Protein AF-A0A7X5VHY0-F1 (afdb_monomer_lite)

Organism: NCBI:txid1105143

Secondary structure (DSSP, 8-state):
-HHHHHHHHHHHTT--TTHHHHHHHHHHTT--HHHHHHHHHHHHHHT-HHHHHHHHHHHHHHHHHTT--GGGSPPSSPPPPP--HHHHHHHHHHHHHHHTTT-HHHHHHIIIIIIIIITT-SSS-HHHHHHHSPPPTTSSHHHHHHHHHTTS-----------PPP-PPPP--SSTTS------

Structure (mmCIF, N/CA/C/O backbone):
data_AF-A0A7X5VHY0-F1
#
_entry.id   AF-A0A7X5VHY0-F1
#
loop_
_atom_site.group_PDB
_atom_site.id
_atom_site.type_symbol
_atom_site.label_atom_id
_atom_site.label_alt_id
_atom_site.label_comp_id
_atom_site.label_asym_id
_atom_site.label_entity_id
_atom_site.label_seq_id
_atom_site.pdbx_PDB_ins_code
_atom_site.Cartn_x
_atom_site.Cartn_y
_atom_site.Cartn_z
_atom_site.occupancy
_atom_site.B_iso_or_equiv
_atom_site.auth_seq_id
_atom_site.auth_comp_id
_atom_site.auth_asym_id
_atom_site.auth_atom_id
_atom_site.pdbx_PDB_model_num
ATOM 1 N N . MET A 1 1 ? 2.155 8.620 11.711 1.00 57.72 1 MET A N 1
ATOM 2 C CA . MET A 1 1 ? 3.310 7.953 11.053 1.00 57.72 1 MET A CA 1
ATOM 3 C C . MET A 1 1 ? 3.738 6.639 11.717 1.00 57.72 1 MET A C 1
ATOM 5 O O . MET A 1 1 ? 3.999 5.704 10.980 1.00 57.72 1 MET A O 1
ATOM 9 N N . ARG A 1 2 ? 3.805 6.506 13.058 1.00 73.25 2 ARG A N 1
ATOM 10 C CA . ARG A 1 2 ? 4.222 5.228 13.690 1.00 73.25 2 ARG A CA 1
ATOM 11 C C . ARG A 1 2 ? 3.190 4.095 13.536 1.00 73.25 2 ARG A C 1
ATOM 13 O O . ARG A 1 2 ? 3.590 2.976 13.260 1.00 73.25 2 ARG A O 1
ATOM 20 N N . GLY A 1 3 ? 1.889 4.394 13.633 1.00 84.12 3 GLY A N 1
ATOM 21 C CA . GLY A 1 3 ? 0.827 3.378 13.544 1.00 84.12 3 GLY A CA 1
ATOM 22 C C . GLY A 1 3 ? 0.743 2.654 12.195 1.00 84.12 3 GLY A C 1
ATOM 23 O O . GLY A 1 3 ? 0.597 1.439 12.161 1.00 84.12 3 GLY A O 1
ATOM 24 N N . LEU A 1 4 ? 0.922 3.373 11.083 1.00 87.62 4 LEU A N 1
ATOM 25 C CA . LEU A 1 4 ? 0.831 2.801 9.735 1.00 87.62 4 LEU A CA 1
ATOM 26 C C . LEU A 1 4 ? 1.966 1.806 9.438 1.00 87.62 4 LEU A C 1
ATOM 28 O O . LEU A 1 4 ? 1.720 0.735 8.894 1.00 87.62 4 LEU A O 1
ATOM 32 N N . ALA A 1 5 ? 3.191 2.113 9.877 1.00 88.62 5 ALA A N 1
ATOM 33 C CA . ALA A 1 5 ? 4.316 1.185 9.775 1.00 88.62 5 ALA A CA 1
ATOM 34 C C . ALA A 1 5 ? 4.086 -0.088 10.608 1.00 88.62 5 ALA A C 1
ATOM 36 O O . ALA A 1 5 ? 4.392 -1.184 10.152 1.00 88.62 5 ALA A O 1
ATOM 37 N N . THR A 1 6 ? 3.505 0.036 11.807 1.00 90.12 6 THR A N 1
ATOM 38 C CA . THR A 1 6 ? 3.164 -1.128 12.639 1.00 90.12 6 THR A CA 1
ATOM 39 C C . THR A 1 6 ? 2.107 -2.010 11.977 1.00 90.12 6 THR A C 1
ATOM 41 O O . THR A 1 6 ? 2.308 -3.218 11.894 1.00 90.12 6 THR A O 1
ATOM 44 N N . ILE A 1 7 ? 1.031 -1.421 11.443 1.00 92.06 7 ILE A N 1
ATOM 45 C CA . ILE A 1 7 ? 0.005 -2.161 10.688 1.00 92.06 7 ILE A CA 1
ATOM 46 C C . ILE A 1 7 ? 0.646 -2.899 9.508 1.00 92.06 7 ILE A C 1
ATOM 48 O O . ILE A 1 7 ? 0.396 -4.087 9.321 1.00 92.06 7 ILE A O 1
ATOM 52 N N . ALA A 1 8 ? 1.522 -2.230 8.756 1.00 91.56 8 ALA A N 1
ATOM 53 C CA . ALA A 1 8 ? 2.201 -2.841 7.621 1.00 91.56 8 ALA A CA 1
ATOM 54 C C . ALA A 1 8 ? 3.063 -4.046 8.008 1.00 91.56 8 ALA A C 1
ATOM 56 O O . ALA A 1 8 ? 3.014 -5.072 7.328 1.00 91.56 8 ALA A O 1
ATOM 57 N N . VAL A 1 9 ? 3.815 -3.950 9.107 1.00 92.19 9 VAL A N 1
ATOM 58 C CA . VAL A 1 9 ? 4.631 -5.061 9.618 1.00 92.19 9 VAL A CA 1
ATOM 59 C C . VAL A 1 9 ? 3.755 -6.235 10.051 1.00 92.19 9 VAL A C 1
ATOM 61 O O . VAL A 1 9 ? 4.053 -7.367 9.676 1.00 92.19 9 VAL A O 1
ATOM 64 N N . LEU A 1 10 ? 2.674 -5.982 10.791 1.00 92.75 10 LEU A N 1
ATOM 65 C CA . LEU A 1 10 ? 1.784 -7.036 11.288 1.00 92.75 10 LEU A CA 1
ATOM 66 C C . LEU A 1 10 ? 1.089 -7.775 10.147 1.00 92.75 10 LEU A C 1
ATOM 68 O O . LEU A 1 10 ? 1.117 -9.003 10.113 1.00 92.75 10 LEU A O 1
ATOM 72 N N . VAL A 1 11 ? 0.545 -7.034 9.177 1.00 92.44 11 VAL A N 1
ATOM 73 C CA . VAL A 1 11 ? -0.088 -7.621 7.989 1.00 92.44 11 VAL A CA 1
ATOM 74 C C . VAL A 1 11 ? 0.938 -8.402 7.169 1.00 92.44 11 VAL A C 1
ATOM 76 O O . VAL A 1 11 ? 0.689 -9.545 6.815 1.00 92.44 11 VAL A O 1
ATOM 79 N N . SER A 1 12 ? 2.123 -7.839 6.916 1.00 91.06 12 SER A N 1
ATOM 80 C CA . SER A 1 12 ? 3.154 -8.519 6.114 1.00 91.06 12 SER A CA 1
ATOM 81 C C . SER A 1 12 ? 3.747 -9.755 6.792 1.00 91.06 12 SER A C 1
ATOM 83 O O . SER A 1 12 ? 4.271 -10.628 6.106 1.00 91.06 12 SER A O 1
ATOM 85 N N . SER A 1 13 ? 3.685 -9.824 8.123 1.00 89.12 13 SER A N 1
ATOM 86 C CA . SER A 1 13 ? 4.204 -10.949 8.911 1.00 89.12 13 SER A CA 1
ATOM 87 C C . SER A 1 13 ? 3.136 -11.995 9.250 1.00 89.12 13 SER A C 1
ATOM 89 O O . SER A 1 13 ? 3.453 -12.946 9.961 1.00 89.12 13 SER A O 1
ATOM 91 N N . GLY A 1 14 ? 1.884 -11.811 8.812 1.00 87.25 14 GLY A N 1
ATOM 92 C CA . GLY A 1 14 ? 0.759 -12.690 9.158 1.00 87.25 14 GLY A CA 1
ATOM 93 C C . GLY A 1 14 ? 0.340 -12.636 10.636 1.00 87.25 14 GLY A C 1
ATOM 94 O O . GLY A 1 14 ? -0.342 -13.529 11.130 1.00 87.25 14 GLY A O 1
ATOM 95 N N . GLN A 1 15 ? 0.768 -11.616 11.388 1.00 88.25 15 GLN A N 1
ATOM 96 C CA . GLN A 1 15 ? 0.495 -11.484 12.825 1.00 88.25 15 GLN A CA 1
ATOM 97 C C . GLN A 1 15 ? -0.839 -10.763 13.051 1.00 88.25 15 GLN A C 1
ATOM 99 O O . GLN A 1 15 ? -0.894 -9.602 13.461 1.00 88.25 15 GLN A O 1
ATOM 104 N N . HIS A 1 16 ? -1.933 -11.457 12.744 1.00 86.94 16 HIS A N 1
ATOM 105 C CA . HIS A 1 16 ? -3.279 -10.882 12.765 1.00 86.94 16 HIS A CA 1
ATOM 106 C C . HIS A 1 16 ? -3.920 -10.822 14.163 1.00 86.94 16 HIS A C 1
ATOM 108 O O . HIS A 1 16 ? -4.832 -10.021 14.368 1.00 86.94 16 HIS A O 1
ATOM 114 N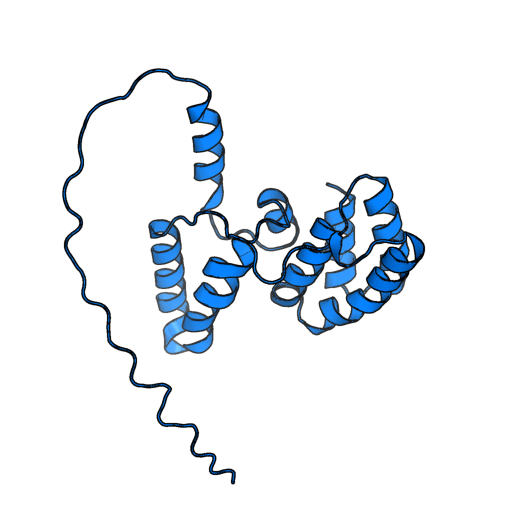 N . ASP A 1 17 ? -3.402 -11.575 15.140 1.00 88.50 17 ASP A N 1
ATOM 115 C CA . ASP A 1 17 ? -3.917 -11.602 16.520 1.00 88.50 17 ASP A CA 1
ATOM 116 C C . ASP A 1 17 ? -3.820 -10.233 17.216 1.00 88.50 17 ASP A C 1
ATOM 118 O O . ASP A 1 17 ? -4.734 -9.811 17.926 1.00 88.50 17 ASP A O 1
ATOM 122 N N . GLU A 1 18 ? -2.731 -9.498 16.976 1.00 88.56 18 GLU A N 1
ATOM 123 C CA . GLU A 1 18 ? -2.501 -8.167 17.556 1.00 88.56 18 GLU A CA 1
ATOM 124 C C . GLU A 1 18 ? -2.998 -7.028 16.653 1.00 88.56 18 GLU A C 1
ATOM 126 O O . GLU A 1 18 ? -3.139 -5.882 17.097 1.00 88.56 18 GLU A O 1
ATOM 131 N N . LEU A 1 19 ? -3.303 -7.325 15.385 1.00 92.75 19 LEU A N 1
ATOM 132 C CA . LEU A 1 19 ? -3.644 -6.326 14.372 1.00 92.75 19 LEU A CA 1
ATOM 133 C C . LEU A 1 19 ? -4.844 -5.469 14.789 1.00 92.75 19 LEU A C 1
ATOM 135 O O . LEU A 1 19 ? -4.810 -4.251 14.625 1.00 92.75 19 LEU A O 1
ATOM 139 N N . GLY A 1 20 ? -5.875 -6.078 15.378 1.00 92.69 20 GLY A N 1
ATOM 140 C CA . GLY A 1 20 ? -7.075 -5.356 15.808 1.00 92.69 20 GLY A CA 1
ATOM 141 C C . GLY A 1 20 ? -6.775 -4.248 16.823 1.00 92.69 20 GLY A C 1
ATOM 142 O O . GLY A 1 20 ? -7.297 -3.142 16.696 1.00 92.69 20 GLY A O 1
ATOM 143 N N . TYR A 1 21 ? -5.885 -4.510 17.785 1.00 93.75 21 TYR A N 1
ATOM 144 C CA . TYR A 1 21 ? -5.475 -3.519 18.784 1.00 93.75 21 TYR A CA 1
ATOM 145 C C . TYR A 1 21 ? -4.719 -2.347 18.145 1.00 93.75 21 TYR A C 1
ATOM 147 O O . TYR A 1 21 ? -4.998 -1.185 18.441 1.00 93.75 21 TYR A O 1
ATOM 155 N N . TYR A 1 22 ? -3.788 -2.633 17.233 1.00 94.31 22 TYR A N 1
ATOM 156 C CA . TYR A 1 22 ? -3.000 -1.588 16.578 1.00 94.31 22 TYR A CA 1
ATOM 157 C C . TYR A 1 22 ? -3.799 -0.774 15.558 1.00 94.31 22 TYR A C 1
ATOM 159 O O . TYR A 1 22 ? -3.528 0.416 15.407 1.00 94.31 22 TYR A O 1
ATOM 167 N N . VAL A 1 23 ? -4.795 -1.371 14.899 1.00 94.62 23 VAL A N 1
ATOM 168 C CA . VAL A 1 23 ? -5.750 -0.645 14.045 1.00 94.62 23 VAL A CA 1
ATOM 169 C C . VAL A 1 23 ? -6.594 0.307 14.887 1.00 94.62 23 VAL A C 1
ATOM 171 O O . VAL A 1 23 ? -6.707 1.481 14.543 1.00 94.62 23 VAL A O 1
ATOM 174 N N . ASP A 1 24 ? -7.129 -0.166 16.014 1.00 94.31 24 ASP A N 1
ATOM 175 C CA . ASP A 1 24 ? -7.916 0.657 16.937 1.00 94.31 24 ASP A CA 1
ATOM 176 C C . ASP A 1 24 ? -7.096 1.851 17.452 1.00 94.31 24 ASP A C 1
ATOM 178 O O . ASP A 1 24 ? -7.492 3.009 17.305 1.00 94.31 24 ASP A O 1
ATOM 182 N N . LYS A 1 25 ? -5.869 1.576 17.908 1.00 93.69 25 LYS A N 1
ATOM 183 C CA . LYS A 1 25 ? -4.925 2.610 18.327 1.00 93.69 25 LYS A CA 1
ATOM 184 C C . LYS A 1 25 ? -4.562 3.582 17.197 1.00 93.69 25 LYS A C 1
ATOM 186 O O . LYS A 1 25 ? -4.420 4.777 17.443 1.00 93.69 25 LYS A O 1
ATOM 191 N N . ALA A 1 26 ? -4.367 3.098 15.972 1.00 92.94 26 ALA A N 1
ATOM 192 C CA . ALA A 1 26 ? -4.013 3.962 14.851 1.00 92.94 26 ALA A CA 1
ATOM 193 C C . ALA A 1 26 ? -5.145 4.941 14.508 1.00 92.94 26 ALA A C 1
ATOM 195 O O . ALA A 1 26 ? -4.861 6.096 14.189 1.00 92.94 26 ALA A O 1
ATOM 196 N N . LEU A 1 27 ? -6.403 4.502 14.621 1.00 93.06 27 LEU A N 1
ATOM 197 C CA . LEU A 1 27 ? -7.576 5.361 14.455 1.00 93.06 27 LEU A CA 1
ATOM 198 C C . LEU A 1 27 ? -7.648 6.436 15.556 1.00 93.06 27 LEU A C 1
ATOM 200 O O . LEU A 1 27 ? -7.977 7.582 15.257 1.00 93.06 27 LEU A O 1
ATOM 204 N N . ASP A 1 28 ? -7.280 6.112 16.802 1.00 93.06 28 ASP A 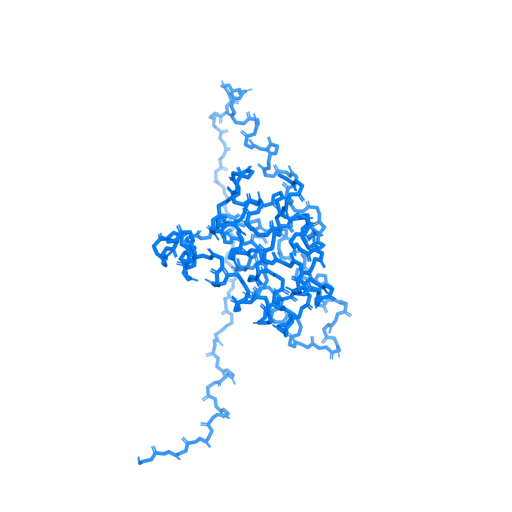N 1
ATOM 205 C CA . ASP A 1 28 ? -7.172 7.107 17.889 1.00 93.06 28 ASP A CA 1
ATOM 206 C C . ASP A 1 28 ? -6.045 8.117 17.662 1.00 93.06 28 ASP A C 1
ATOM 208 O O . ASP A 1 28 ? -6.188 9.303 17.961 1.00 93.06 28 ASP A O 1
ATOM 212 N N . ASP A 1 29 ? -4.934 7.662 17.082 1.00 90.69 29 ASP A N 1
ATOM 213 C CA . ASP A 1 29 ? -3.791 8.506 16.729 1.00 90.69 29 ASP A CA 1
ATOM 214 C C . ASP A 1 29 ? -4.068 9.376 15.470 1.00 90.69 29 ASP A C 1
ATOM 216 O O . ASP A 1 29 ? -3.175 10.090 14.999 1.00 90.69 29 ASP A O 1
ATOM 220 N N . GLY A 1 30 ? -5.295 9.337 14.927 1.00 89.56 30 GLY A N 1
ATOM 221 C CA . GLY A 1 30 ? -5.772 10.185 13.831 1.00 89.56 30 GLY A CA 1
ATOM 222 C C . GLY A 1 30 ? -5.562 9.618 12.426 1.00 89.56 30 GLY A C 1
ATOM 223 O O . GLY A 1 30 ? -5.703 10.360 11.453 1.00 89.56 30 GLY A O 1
ATOM 224 N N . LEU A 1 31 ? -5.210 8.335 12.300 1.00 91.62 31 LEU A N 1
ATOM 225 C CA . LEU A 1 31 ? -5.179 7.655 11.006 1.00 91.62 31 LEU A CA 1
ATOM 226 C C . LEU A 1 31 ? -6.612 7.441 10.506 1.00 91.62 31 LEU A C 1
ATOM 228 O O . LEU A 1 31 ? -7.506 7.108 11.282 1.00 91.62 31 LEU A O 1
ATOM 232 N N . THR A 1 32 ? -6.840 7.623 9.212 1.00 92.38 32 THR A N 1
ATOM 233 C CA . THR A 1 32 ? -8.174 7.454 8.625 1.00 92.38 32 THR A CA 1
ATOM 234 C C . THR A 1 32 ? -8.441 6.000 8.234 1.00 92.38 32 THR A C 1
ATOM 236 O O . THR A 1 32 ? -7.526 5.243 7.901 1.00 92.38 32 THR A O 1
ATOM 239 N N . ALA A 1 33 ? -9.718 5.606 8.212 1.00 92.62 33 ALA A N 1
ATOM 240 C CA . ALA A 1 33 ? -10.127 4.299 7.692 1.00 92.62 33 ALA A CA 1
ATOM 241 C C . ALA A 1 33 ? -9.700 4.102 6.226 1.00 92.62 33 ALA A C 1
ATOM 243 O O . ALA A 1 33 ? -9.298 3.003 5.841 1.00 92.62 33 ALA A O 1
ATOM 244 N N . GLY A 1 34 ? -9.722 5.185 5.439 1.00 92.12 34 GLY A N 1
ATOM 245 C CA . GLY A 1 34 ? -9.242 5.212 4.060 1.00 92.12 34 GLY A CA 1
ATOM 246 C C . GLY A 1 34 ? -7.767 4.832 3.931 1.00 92.12 34 GLY A C 1
ATOM 247 O O . GLY A 1 34 ? -7.431 3.941 3.154 1.00 92.12 34 GLY A O 1
ATOM 248 N N . GLU A 1 35 ? -6.896 5.425 4.750 1.00 92.44 35 GLU A N 1
ATOM 249 C CA . GLU A 1 35 ? -5.459 5.115 4.736 1.00 92.44 35 GLU A CA 1
ATOM 250 C C . GLU A 1 35 ? -5.179 3.656 5.122 1.00 92.44 35 GLU A C 1
ATOM 252 O O . GLU A 1 35 ? -4.314 3.010 4.527 1.00 92.44 35 GLU A O 1
ATOM 257 N N . ILE A 1 36 ? -5.924 3.108 6.088 1.00 93.00 36 ILE A N 1
ATOM 258 C CA . ILE A 1 36 ? -5.796 1.701 6.502 1.00 93.00 36 ILE A CA 1
ATOM 259 C C . ILE A 1 36 ? -6.254 0.767 5.374 1.00 93.00 36 ILE A C 1
ATOM 261 O O . ILE A 1 36 ? -5.552 -0.188 5.044 1.00 93.00 36 ILE A O 1
ATOM 265 N N . SER A 1 37 ? -7.388 1.069 4.739 1.00 93.62 37 SER A N 1
ATOM 266 C CA . SER A 1 37 ? -7.917 0.297 3.608 1.00 93.62 37 SER A CA 1
ATOM 267 C C . SER A 1 37 ? -6.964 0.296 2.407 1.00 93.62 37 SER A C 1
ATOM 269 O O . SER A 1 37 ? -6.700 -0.754 1.813 1.00 93.62 37 SER A O 1
ATOM 271 N N . GLU A 1 38 ? -6.392 1.452 2.063 1.00 93.56 38 GLU A N 1
ATOM 272 C CA . GLU A 1 38 ? -5.384 1.545 1.000 1.00 93.56 38 GLU A CA 1
ATOM 273 C C . GLU A 1 38 ? -4.090 0.818 1.362 1.00 93.56 38 GLU A C 1
ATOM 275 O O . GLU A 1 38 ? -3.463 0.214 0.494 1.00 93.56 38 GLU A O 1
ATOM 280 N N . THR A 1 39 ? -3.697 0.828 2.638 1.00 93.00 39 THR A N 1
ATOM 281 C CA . THR A 1 39 ? -2.523 0.080 3.105 1.00 93.00 39 THR A CA 1
ATOM 282 C C . THR A 1 39 ? -2.714 -1.421 2.887 1.00 93.00 39 THR A C 1
ATOM 284 O O . THR A 1 39 ? -1.826 -2.066 2.337 1.00 93.00 39 THR A O 1
ATOM 287 N N . ILE A 1 40 ? -3.880 -1.975 3.241 1.00 92.62 40 ILE A N 1
ATOM 288 C CA . ILE A 1 40 ? -4.202 -3.394 3.001 1.00 92.62 40 ILE A CA 1
ATOM 289 C C . ILE A 1 40 ? -4.179 -3.707 1.500 1.00 92.62 40 ILE A C 1
ATOM 291 O O . ILE A 1 40 ? -3.587 -4.704 1.089 1.00 92.62 40 ILE A O 1
ATOM 295 N N . THR A 1 41 ? -4.750 -2.826 0.674 1.00 92.62 41 THR A N 1
ATOM 296 C CA . THR A 1 41 ? -4.751 -2.988 -0.791 1.00 92.62 41 THR A CA 1
ATOM 297 C C . THR A 1 41 ? -3.332 -2.986 -1.361 1.00 92.62 41 THR A C 1
ATOM 299 O O . THR A 1 41 ? -2.992 -3.820 -2.195 1.00 92.62 41 THR A O 1
ATOM 302 N N . HIS A 1 42 ? -2.467 -2.091 -0.881 1.00 92.56 42 HIS A N 1
ATOM 303 C CA . HIS A 1 42 ? -1.069 -2.033 -1.303 1.00 92.56 42 HIS A CA 1
ATOM 304 C C . HIS A 1 42 ? -0.294 -3.289 -0.887 1.00 92.56 42 HIS A C 1
ATOM 306 O O . HIS A 1 42 ? 0.476 -3.849 -1.668 1.00 92.56 42 HIS A O 1
ATOM 312 N N . LEU A 1 43 ? -0.537 -3.774 0.330 1.00 92.62 43 LEU A N 1
ATOM 313 C CA . LEU A 1 43 ? 0.092 -4.980 0.857 1.00 92.62 43 LEU A CA 1
ATOM 314 C C . LEU A 1 43 ? -0.357 -6.251 0.132 1.00 92.62 43 LEU A C 1
ATOM 316 O O . LEU A 1 43 ? 0.454 -7.157 -0.023 1.00 92.62 43 LEU A O 1
ATOM 320 N N . ALA A 1 44 ? -1.565 -6.294 -0.431 1.00 92.31 44 ALA A N 1
ATOM 321 C CA . ALA A 1 44 ? -1.992 -7.422 -1.261 1.00 92.31 44 ALA A CA 1
ATOM 322 C C . ALA A 1 44 ? -1.031 -7.689 -2.439 1.00 92.31 44 ALA A C 1
ATOM 324 O O . ALA A 1 44 ? -0.781 -8.845 -2.781 1.00 92.31 44 ALA A O 1
ATOM 325 N N . PHE A 1 45 ? -0.439 -6.634 -3.014 1.00 91.12 45 PHE A N 1
ATOM 326 C CA . PHE A 1 45 ? 0.542 -6.745 -4.097 1.00 91.12 45 PHE A CA 1
ATOM 327 C C . PHE A 1 45 ? 1.986 -6.922 -3.609 1.00 91.12 45 PHE A C 1
ATOM 329 O O . PHE A 1 45 ? 2.780 -7.562 -4.295 1.00 91.12 45 PHE A O 1
ATOM 336 N N . TYR A 1 46 ? 2.339 -6.379 -2.438 1.00 90.06 46 TYR A N 1
ATOM 337 C CA . TYR A 1 46 ? 3.729 -6.350 -1.957 1.00 90.06 46 TYR A CA 1
ATOM 338 C C . TYR A 1 46 ? 4.088 -7.414 -0.918 1.00 90.06 46 TYR A C 1
ATOM 340 O O . TYR A 1 46 ? 5.218 -7.898 -0.915 1.00 90.06 46 TYR A O 1
ATOM 348 N N . SER A 1 47 ? 3.159 -7.783 -0.038 1.00 88.19 47 SER A N 1
ATOM 349 C CA . SER A 1 47 ? 3.340 -8.839 0.965 1.00 88.19 47 SER A CA 1
ATOM 350 C C . SER A 1 47 ? 2.502 -10.084 0.679 1.00 88.19 47 SER A C 1
ATOM 352 O O . SER A 1 47 ? 2.597 -11.066 1.412 1.00 88.19 47 SER A O 1
ATOM 354 N N . GLY A 1 48 ? 1.746 -10.076 -0.420 1.00 88.94 48 GLY A N 1
ATOM 355 C CA . GLY A 1 48 ? 0.983 -11.209 -0.921 1.00 88.94 48 GLY A CA 1
ATOM 356 C C . GLY A 1 48 ? -0.500 -11.132 -0.573 1.00 88.94 48 GLY A C 1
ATOM 357 O O . GLY A 1 48 ? -0.905 -10.674 0.496 1.00 88.94 48 GLY A O 1
ATOM 358 N N . TRP A 1 49 ? -1.319 -11.642 -1.492 1.00 90.00 49 TRP A N 1
ATOM 359 C CA . TRP A 1 49 ? -2.777 -11.588 -1.400 1.00 90.00 49 TRP A CA 1
ATOM 360 C C . TRP A 1 49 ? -3.323 -12.229 -0.117 1.00 90.00 49 TRP A C 1
ATOM 362 O O . TRP A 1 49 ? -4.213 -11.671 0.516 1.00 90.00 49 TRP A O 1
ATOM 372 N N . GLN A 1 50 ? -2.753 -13.361 0.310 1.00 91.69 50 GLN A N 1
ATOM 373 C CA . GLN A 1 50 ? -3.221 -14.092 1.494 1.00 91.69 50 GLN A CA 1
ATOM 374 C C . GLN A 1 50 ? -3.086 -13.277 2.781 1.00 91.69 50 GLN A C 1
ATOM 376 O O . GLN A 1 50 ? -4.059 -13.133 3.513 1.00 91.69 50 GLN A O 1
ATOM 381 N N . ASN A 1 51 ? -1.926 -12.653 2.989 1.00 90.12 51 ASN A N 1
ATOM 382 C CA . ASN A 1 51 ? -1.665 -11.797 4.145 1.00 90.12 51 ASN A CA 1
ATOM 383 C C . ASN A 1 51 ? -2.648 -10.616 4.217 1.00 90.12 51 ASN A C 1
ATOM 385 O O . ASN A 1 51 ? -3.146 -10.260 5.285 1.00 90.12 51 ASN A O 1
ATOM 389 N N . ALA A 1 52 ? -2.966 -10.006 3.072 1.00 91.75 52 ALA A N 1
ATOM 390 C CA . ALA A 1 52 ? -3.948 -8.927 3.022 1.00 91.75 52 ALA A CA 1
ATOM 391 C C . ALA A 1 52 ? -5.372 -9.428 3.310 1.00 91.75 52 ALA A C 1
ATOM 393 O O . ALA A 1 52 ? -6.093 -8.800 4.083 1.00 91.75 52 ALA A O 1
ATOM 394 N N . MET A 1 53 ? -5.773 -10.565 2.734 1.00 92.81 53 MET A N 1
ATOM 395 C CA . MET A 1 53 ? -7.113 -11.131 2.924 1.00 92.81 53 MET A CA 1
ATOM 396 C C . MET A 1 53 ? -7.368 -11.602 4.357 1.00 92.81 53 MET A C 1
ATOM 398 O O . MET A 1 53 ? -8.483 -11.448 4.854 1.00 92.81 53 MET A O 1
ATOM 402 N N . GLU A 1 54 ? -6.352 -12.122 5.041 1.00 93.06 54 GLU A N 1
ATOM 403 C CA . GLU A 1 54 ? -6.443 -12.506 6.455 1.00 93.06 54 GLU A CA 1
ATOM 404 C C . GLU A 1 54 ? -6.575 -11.286 7.384 1.00 93.06 54 GLU A C 1
ATOM 406 O O . GLU A 1 54 ? -7.242 -11.355 8.418 1.00 93.06 54 GLU A O 1
ATOM 411 N N . ALA A 1 55 ? -6.041 -10.128 6.983 1.00 93.44 55 ALA A N 1
ATOM 412 C CA . ALA A 1 55 ? -6.209 -8.874 7.714 1.00 93.44 55 ALA A CA 1
ATOM 413 C C . ALA A 1 55 ? -7.634 -8.294 7.622 1.00 93.44 55 ALA A C 1
ATOM 415 O O . ALA A 1 55 ? -8.091 -7.636 8.561 1.00 93.44 55 ALA A O 1
ATOM 416 N N . VAL A 1 56 ? -8.344 -8.529 6.510 1.00 94.25 56 VAL A N 1
ATOM 417 C CA . VAL A 1 56 ? -9.680 -7.960 6.242 1.00 94.25 56 VAL A CA 1
ATOM 418 C C . VAL A 1 56 ? -10.691 -8.209 7.369 1.00 94.25 56 VAL A C 1
ATOM 420 O O . VAL A 1 56 ? -11.252 -7.223 7.852 1.00 94.25 56 VAL A O 1
ATOM 423 N N . PRO A 1 57 ? -10.959 -9.452 7.823 1.00 94.88 57 PRO A N 1
ATOM 424 C CA . PRO A 1 57 ? -11.956 -9.688 8.869 1.00 94.88 57 PRO A CA 1
ATOM 425 C C . PRO A 1 57 ? -11.598 -8.994 10.191 1.00 94.88 57 PRO A C 1
ATOM 427 O O . PRO A 1 57 ? -12.477 -8.443 10.851 1.00 94.88 57 PRO A O 1
ATOM 430 N N . VAL A 1 58 ? -10.309 -8.939 10.542 1.00 94.69 58 VAL A N 1
ATOM 431 C CA . VAL A 1 58 ? -9.839 -8.282 11.772 1.00 94.69 58 VAL A CA 1
ATOM 432 C C . VAL A 1 58 ? -10.081 -6.773 11.717 1.00 94.69 58 VAL A C 1
ATOM 434 O O . VAL A 1 58 ? -10.590 -6.184 12.674 1.00 94.69 58 VAL A O 1
ATOM 437 N N . VAL A 1 59 ? -9.762 -6.134 10.589 1.00 94.75 59 VAL A N 1
ATOM 438 C CA . VAL A 1 59 ? -10.008 -4.696 10.397 1.00 94.75 59 VAL A CA 1
ATOM 439 C C . VAL A 1 59 ? -11.507 -4.399 10.321 1.00 94.75 59 VAL A C 1
ATOM 441 O O . VAL A 1 59 ? -11.968 -3.422 10.917 1.00 94.75 59 VAL A O 1
ATOM 444 N N . ALA A 1 60 ? -12.287 -5.263 9.667 1.00 94.31 60 ALA A N 1
ATOM 445 C CA . ALA A 1 60 ? -13.738 -5.129 9.573 1.00 94.31 60 ALA A CA 1
ATOM 446 C C . ALA A 1 60 ? -14.414 -5.136 10.954 1.00 94.31 60 ALA A C 1
ATOM 448 O O . ALA A 1 60 ? -15.314 -4.329 11.200 1.00 94.31 60 ALA A O 1
ATOM 449 N N . ASP A 1 61 ? -13.953 -5.977 11.883 1.00 95.12 61 ASP A N 1
ATOM 450 C CA . ASP A 1 61 ? -14.461 -5.995 13.257 1.00 95.12 61 ASP A CA 1
ATOM 451 C C . ASP A 1 61 ? -14.204 -4.674 13.993 1.00 95.12 61 ASP A C 1
ATOM 453 O O . ASP A 1 61 ? -15.077 -4.187 14.720 1.00 95.12 61 ASP A O 1
ATOM 457 N N . VAL A 1 62 ? -13.033 -4.060 13.797 1.00 94.62 62 VAL A N 1
ATOM 458 C CA . VAL A 1 62 ? -12.714 -2.744 14.378 1.00 94.62 62 VAL A CA 1
ATOM 459 C C . VAL A 1 62 ? -13.574 -1.649 13.748 1.00 94.62 62 VAL A C 1
ATOM 461 O O . VAL A 1 62 ? -14.168 -0.839 14.465 1.00 94.62 62 VAL A O 1
ATOM 464 N N . PHE A 1 63 ? -13.721 -1.653 12.422 1.00 95.31 63 PHE A N 1
ATOM 465 C CA . PHE A 1 63 ? -14.562 -0.687 11.710 1.00 95.31 63 PHE A CA 1
ATOM 466 C C . PHE A 1 63 ? -16.022 -0.781 12.153 1.00 95.31 63 PHE A C 1
ATOM 468 O O . PHE A 1 63 ? -16.643 0.241 12.453 1.00 95.31 63 PHE A O 1
ATOM 475 N N . LYS A 1 64 ? -16.546 -1.998 12.323 1.00 95.25 64 LYS A N 1
ATOM 476 C CA . LYS A 1 64 ? -17.892 -2.231 12.855 1.00 95.25 64 LYS A CA 1
ATOM 477 C C . LYS A 1 64 ? -18.049 -1.697 14.280 1.00 95.25 64 LYS A C 1
ATOM 479 O O . LYS A 1 64 ? -19.041 -1.024 14.563 1.00 95.25 64 LYS A O 1
ATOM 484 N N . LYS A 1 65 ? -17.076 -1.941 15.169 1.00 94.81 65 LYS A N 1
ATOM 485 C CA . LYS A 1 65 ? -17.077 -1.407 16.549 1.00 94.81 65 LYS A CA 1
ATOM 486 C C . LYS A 1 65 ? -17.099 0.123 16.569 1.00 94.81 65 LYS A C 1
ATOM 488 O O . LYS A 1 65 ? -17.815 0.711 17.379 1.00 94.81 65 LYS A O 1
ATOM 493 N N . ARG A 1 66 ? -16.376 0.760 15.645 1.00 93.19 66 ARG A N 1
ATOM 494 C CA . ARG A 1 66 ? -16.281 2.222 15.515 1.00 93.19 66 ARG A CA 1
ATOM 495 C C . ARG A 1 66 ? -17.352 2.848 14.615 1.00 93.19 66 ARG A C 1
ATOM 497 O O . ARG A 1 66 ? -17.361 4.064 14.460 1.00 93.19 66 ARG A O 1
ATOM 504 N N . ARG A 1 67 ? -18.283 2.047 14.075 1.00 93.94 67 ARG A N 1
ATOM 505 C CA . ARG A 1 67 ? -19.346 2.487 13.147 1.00 93.94 67 ARG A CA 1
ATOM 506 C C . ARG A 1 67 ? -18.795 3.192 11.899 1.00 93.94 67 ARG A C 1
ATOM 508 O O . ARG A 1 67 ? -19.399 4.135 11.395 1.00 93.94 67 ARG A O 1
ATOM 515 N N . ILE A 1 68 ? -17.648 2.728 11.416 1.00 93.19 68 ILE A N 1
ATOM 516 C CA . ILE A 1 68 ? -17.049 3.165 10.156 1.00 93.19 68 ILE A CA 1
ATOM 517 C C . ILE A 1 68 ? -17.779 2.432 9.030 1.00 93.19 68 ILE A C 1
ATOM 519 O O . ILE A 1 68 ? -17.772 1.201 8.976 1.00 93.19 68 ILE A O 1
ATOM 523 N N . GLY A 1 69 ? -18.457 3.195 8.176 1.00 89.81 69 GLY A N 1
ATOM 524 C CA . GLY A 1 69 ? -19.170 2.683 7.011 1.00 89.81 69 GLY A CA 1
ATOM 525 C C . GLY A 1 69 ? -18.311 2.696 5.748 1.00 89.81 69 GLY A C 1
ATOM 526 O O . GLY A 1 69 ? -17.193 3.210 5.727 1.00 89.81 69 GLY A O 1
ATOM 527 N N . THR A 1 70 ? -18.849 2.128 4.669 1.00 88.56 70 THR A N 1
ATOM 528 C CA . THR A 1 70 ? -18.194 2.104 3.351 1.00 88.56 70 THR A CA 1
ATOM 529 C C . THR A 1 70 ? -18.042 3.493 2.733 1.00 88.56 70 THR A C 1
ATOM 531 O O . THR A 1 70 ? -17.211 3.678 1.855 1.00 88.56 70 THR A O 1
ATOM 534 N N . ASP A 1 71 ? -18.818 4.470 3.200 1.00 89.19 71 ASP A N 1
ATOM 535 C CA . ASP A 1 71 ? -18.748 5.886 2.828 1.00 89.19 71 ASP A CA 1
ATOM 536 C C . ASP A 1 71 ? -17.442 6.571 3.266 1.00 89.19 71 ASP A C 1
ATOM 538 O O . ASP A 1 71 ? -17.072 7.603 2.715 1.00 89.19 71 ASP A O 1
ATOM 542 N N . GLN A 1 72 ? -16.733 5.992 4.239 1.00 88.69 72 GLN A N 1
ATOM 543 C CA . GLN A 1 72 ? -15.452 6.495 4.750 1.00 88.69 72 GLN A CA 1
ATOM 544 C C . GLN A 1 72 ? -14.241 5.753 4.166 1.00 88.69 72 GLN A C 1
ATOM 546 O O . GLN A 1 72 ? -13.100 6.010 4.561 1.00 88.69 72 GLN A O 1
ATOM 551 N N . LEU A 1 73 ? -14.484 4.802 3.261 1.00 89.62 73 LEU A N 1
ATOM 552 C CA . LEU A 1 73 ? -13.448 4.030 2.589 1.00 89.62 73 LEU A CA 1
ATOM 553 C C . LEU A 1 73 ? -13.067 4.683 1.252 1.00 89.62 73 LEU A C 1
ATOM 555 O O . LEU A 1 73 ? -13.831 5.484 0.714 1.00 89.62 73 LEU A O 1
ATOM 559 N N . PRO A 1 74 ? -11.881 4.364 0.707 1.00 87.81 74 PRO A N 1
ATOM 560 C CA . PRO A 1 74 ? -11.444 4.895 -0.574 1.00 87.81 74 PRO A CA 1
ATOM 561 C C . PRO A 1 74 ? -12.365 4.396 -1.687 1.00 87.81 74 PRO A C 1
ATOM 563 O O . PRO A 1 74 ? -12.828 3.253 -1.660 1.00 87.81 74 PRO A O 1
ATOM 566 N N . GLU A 1 75 ? -12.583 5.229 -2.700 1.00 88.56 75 GLU A N 1
ATOM 567 C CA . GLU A 1 75 ? -13.307 4.809 -3.895 1.00 88.56 75 GLU A CA 1
ATOM 568 C C . GLU A 1 75 ? -12.582 3.651 -4.592 1.00 88.56 75 GLU A C 1
ATOM 570 O O . GLU A 1 75 ? -11.349 3.596 -4.655 1.00 88.56 75 GLU A O 1
ATOM 575 N N . ALA A 1 76 ? -13.358 2.722 -5.155 1.00 86.81 76 ALA A N 1
ATOM 576 C CA . ALA A 1 76 ? -12.806 1.586 -5.889 1.00 86.81 76 ALA A CA 1
ATOM 577 C C . ALA A 1 76 ? -11.993 2.040 -7.113 1.00 86.81 76 ALA A C 1
ATOM 579 O O . ALA A 1 76 ? -10.949 1.462 -7.396 1.00 86.81 76 ALA A O 1
ATOM 580 N N . ASN A 1 77 ? -12.444 3.100 -7.790 1.00 87.69 77 ASN A N 1
ATOM 581 C CA . ASN A 1 77 ? -11.778 3.680 -8.954 1.00 87.69 77 ASN A CA 1
ATOM 582 C C . ASN A 1 77 ? -11.672 5.210 -8.810 1.00 87.69 77 ASN A C 1
ATOM 584 O O . ASN A 1 77 ? -12.524 5.927 -9.337 1.00 87.69 77 ASN A O 1
ATOM 588 N N . PRO A 1 78 ? -10.685 5.700 -8.044 1.00 88.50 78 PRO A N 1
ATOM 589 C CA . PRO A 1 78 ? -10.510 7.123 -7.797 1.00 88.50 78 PRO A CA 1
ATOM 590 C C . PRO A 1 78 ? -9.788 7.816 -8.960 1.00 88.50 78 PRO A C 1
ATOM 592 O O . PRO A 1 78 ? -9.085 7.179 -9.744 1.00 88.50 78 PRO A O 1
ATOM 595 N N . GLU A 1 79 ? -9.875 9.146 -9.022 1.00 90.81 79 GLU A N 1
ATOM 596 C CA . GLU A 1 79 ? -8.992 9.932 -9.890 1.00 90.81 79 GLU A CA 1
ATOM 597 C C . GLU A 1 79 ? -7.529 9.755 -9.448 1.00 90.81 79 GLU A C 1
ATOM 599 O O . GLU A 1 79 ? -7.172 9.977 -8.286 1.00 90.81 79 GLU A O 1
ATOM 604 N N . LEU A 1 80 ? -6.687 9.309 -10.380 1.00 90.12 80 LEU A N 1
ATOM 605 C CA . LEU A 1 80 ? -5.287 8.994 -10.128 1.00 90.12 80 LEU A CA 1
ATOM 606 C C . LEU A 1 80 ? -4.420 10.256 -10.129 1.00 90.12 80 LEU A C 1
ATOM 608 O O . LEU A 1 80 ? -4.668 11.215 -10.862 1.00 90.12 80 LEU A O 1
ATOM 612 N N . PHE A 1 81 ? -3.357 10.244 -9.327 1.00 88.69 81 PHE A N 1
ATOM 613 C CA . PHE A 1 81 ? -2.362 11.306 -9.354 1.00 88.69 81 PHE A CA 1
ATOM 614 C C . PHE A 1 81 ? -1.631 11.368 -10.702 1.00 88.69 81 PHE A C 1
ATOM 616 O O . PHE A 1 81 ? -1.399 10.331 -11.325 1.00 88.69 81 PHE A O 1
ATOM 623 N N . PRO A 1 82 ? -1.191 12.570 -11.125 1.00 88.19 82 PRO A N 1
ATOM 624 C CA . PRO A 1 82 ? -0.369 12.719 -12.317 1.00 88.19 82 PRO A CA 1
ATOM 625 C C . PRO A 1 82 ? 0.910 11.884 -12.228 1.00 88.19 82 PRO A C 1
ATOM 627 O O . PRO A 1 82 ? 1.584 11.870 -11.193 1.00 88.19 82 PRO A O 1
ATOM 630 N N . GLN A 1 83 ? 1.266 11.244 -13.337 1.00 85.50 83 GLN A N 1
ATOM 631 C CA . GLN A 1 83 ? 2.459 10.415 -13.459 1.00 85.50 83 GLN A CA 1
ATOM 632 C C . GLN A 1 83 ? 3.525 11.105 -14.315 1.00 85.50 83 GLN A C 1
ATOM 634 O O . GLN A 1 83 ? 3.220 11.845 -15.250 1.00 85.50 83 GLN A O 1
ATOM 639 N N . ASP A 1 84 ? 4.793 10.847 -13.999 1.00 89.50 84 ASP A N 1
ATOM 640 C CA . ASP A 1 84 ? 5.914 11.216 -14.862 1.00 89.50 84 ASP A CA 1
ATOM 641 C C . ASP A 1 84 ? 6.081 10.152 -15.957 1.00 89.50 84 ASP A C 1
ATOM 643 O O . ASP A 1 84 ? 6.679 9.098 -15.733 1.00 89.50 84 ASP A O 1
ATOM 647 N N . GLU A 1 85 ? 5.516 10.423 -17.136 1.00 88.56 85 GLU A N 1
ATOM 648 C CA . GLU A 1 85 ? 5.524 9.496 -18.276 1.00 88.56 85 GLU A CA 1
ATOM 649 C C . GLU A 1 85 ? 6.940 9.150 -18.753 1.00 88.56 85 GLU A C 1
ATOM 651 O O . GLU A 1 85 ? 7.206 8.010 -19.134 1.00 88.56 85 GLU A O 1
ATOM 656 N N . ALA A 1 86 ? 7.865 10.113 -18.720 1.00 89.50 86 ALA A N 1
ATOM 657 C CA . ALA A 1 86 ? 9.236 9.885 -19.165 1.00 89.50 86 ALA A CA 1
ATOM 658 C C . ALA A 1 86 ? 9.962 8.943 -18.201 1.00 89.50 86 ALA A C 1
ATOM 660 O O . ALA A 1 86 ? 10.627 7.993 -18.616 1.00 89.50 86 ALA A O 1
ATOM 661 N N . ALA A 1 87 ? 9.792 9.181 -16.905 1.00 87.44 87 ALA A N 1
ATOM 662 C CA . ALA A 1 87 ? 10.434 8.371 -15.890 1.00 87.44 87 ALA A CA 1
ATOM 663 C C . ALA A 1 87 ? 9.799 6.966 -15.779 1.00 87.44 87 ALA A C 1
ATOM 665 O O . ALA A 1 87 ? 10.514 5.990 -15.527 1.00 87.44 87 ALA A O 1
ATOM 666 N N . GLU A 1 88 ? 8.494 6.825 -16.041 1.00 89.88 88 GLU A N 1
ATOM 667 C CA . GLU A 1 88 ? 7.857 5.509 -16.184 1.00 89.88 88 GLU A CA 1
ATOM 668 C C . GLU A 1 88 ? 8.350 4.760 -17.430 1.00 89.88 88 GLU A C 1
ATOM 670 O O . GLU A 1 88 ? 8.654 3.569 -17.340 1.00 89.88 88 GLU A O 1
ATOM 675 N N . ALA A 1 89 ? 8.503 5.438 -18.572 1.00 90.19 89 ALA A N 1
ATOM 676 C CA . ALA A 1 89 ? 9.036 4.819 -19.786 1.00 90.19 89 ALA A CA 1
ATOM 677 C C . ALA A 1 89 ? 10.456 4.264 -19.569 1.00 90.19 89 ALA A C 1
ATOM 679 O O . ALA A 1 89 ? 10.749 3.130 -19.964 1.00 90.19 89 ALA A O 1
ATOM 680 N N . ASP A 1 90 ? 11.316 5.013 -18.874 1.00 92.38 90 ASP A N 1
ATOM 681 C CA . ASP A 1 90 ? 12.662 4.562 -18.507 1.00 92.38 90 ASP A CA 1
ATOM 682 C C . ASP A 1 90 ? 12.624 3.330 -17.584 1.00 92.38 90 ASP A C 1
ATOM 684 O O . ASP A 1 90 ? 13.370 2.360 -17.787 1.00 92.38 90 ASP A O 1
ATOM 688 N N . ARG A 1 91 ? 11.731 3.328 -16.584 1.00 92.06 91 ARG A N 1
ATOM 689 C CA . ARG A 1 91 ? 11.533 2.192 -15.669 1.00 92.06 91 ARG A CA 1
ATOM 690 C C . ARG A 1 91 ? 11.055 0.950 -16.425 1.00 92.06 91 ARG A C 1
ATOM 692 O O . ARG A 1 91 ? 11.635 -0.126 -16.245 1.00 92.06 91 ARG A O 1
ATOM 699 N N . ALA A 1 92 ? 10.043 1.091 -17.279 1.00 90.50 92 ALA A N 1
ATOM 700 C CA . ALA A 1 92 ? 9.490 0.006 -18.086 1.00 90.50 92 ALA A CA 1
ATOM 701 C C . ALA A 1 92 ? 10.540 -0.573 -19.050 1.00 90.50 92 ALA A C 1
ATOM 703 O O . ALA A 1 92 ? 10.707 -1.793 -19.122 1.00 90.50 92 ALA A O 1
ATOM 704 N N . ALA A 1 93 ? 11.336 0.280 -19.703 1.00 93.44 93 ALA A N 1
ATOM 705 C CA . ALA A 1 93 ? 12.441 -0.156 -20.557 1.00 93.44 93 ALA A CA 1
ATOM 706 C C . ALA A 1 93 ? 13.519 -0.928 -19.776 1.00 93.44 93 ALA A C 1
ATOM 708 O O . ALA A 1 93 ? 14.107 -1.882 -20.295 1.00 93.44 93 ALA A O 1
ATOM 709 N N . ASN A 1 94 ? 13.790 -0.548 -18.523 1.00 93.31 94 ASN A N 1
ATOM 710 C CA . ASN A 1 94 ? 14.703 -1.303 -17.669 1.00 93.31 94 ASN A CA 1
ATOM 711 C C . ASN A 1 94 ? 14.141 -2.687 -17.298 1.00 93.31 94 ASN A C 1
ATOM 713 O O . ASN A 1 94 ? 14.872 -3.673 -17.383 1.00 93.31 94 ASN A O 1
ATOM 717 N N . VAL A 1 95 ? 12.853 -2.780 -16.950 1.00 92.31 95 VAL A N 1
ATOM 718 C CA . VAL A 1 95 ? 12.192 -4.068 -16.663 1.00 92.31 95 VAL A CA 1
ATOM 719 C C . VAL A 1 95 ? 12.206 -4.979 -17.891 1.00 92.31 95 VAL A C 1
ATOM 721 O O . VAL A 1 95 ? 12.609 -6.134 -17.773 1.00 92.31 95 VAL A O 1
ATOM 724 N N . GLN A 1 96 ? 11.880 -4.456 -19.076 1.00 93.12 96 GLN A N 1
ATOM 725 C CA . GLN A 1 96 ? 11.957 -5.218 -20.327 1.00 93.12 96 GLN A CA 1
ATOM 726 C C . GLN A 1 96 ? 13.370 -5.756 -20.582 1.00 93.12 96 GLN A C 1
ATOM 728 O O . GLN A 1 96 ? 13.539 -6.915 -20.951 1.00 93.12 96 GLN A O 1
ATOM 733 N N . ARG A 1 97 ? 14.401 -4.937 -20.357 1.00 95.75 97 ARG A N 1
ATOM 734 C CA . ARG A 1 97 ? 15.798 -5.342 -20.566 1.00 95.75 97 ARG A CA 1
ATOM 735 C C . ARG A 1 97 ? 16.244 -6.451 -19.614 1.00 95.75 97 ARG A C 1
ATOM 737 O O . ARG A 1 97 ? 17.048 -7.287 -20.005 1.00 95.75 97 ARG A O 1
ATOM 744 N N . GLN A 1 98 ? 15.774 -6.424 -18.369 1.00 94.50 98 GLN A N 1
ATOM 745 C CA . GLN A 1 98 ? 16.195 -7.375 -17.337 1.00 94.50 98 GLN A CA 1
ATOM 746 C C . GLN A 1 98 ? 15.394 -8.678 -17.369 1.00 94.50 98 GLN A C 1
ATOM 748 O O . GLN A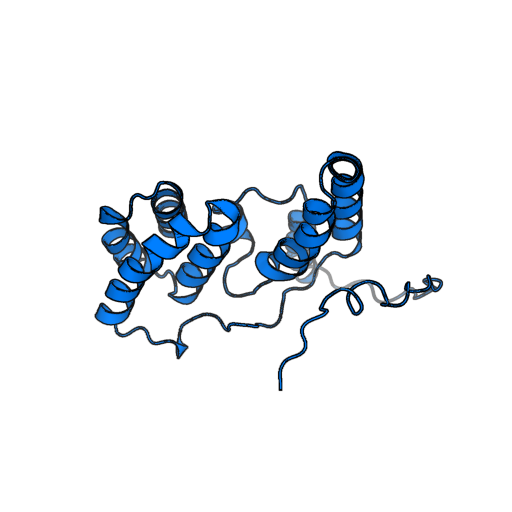 1 98 ? 15.961 -9.745 -17.148 1.00 94.50 98 GLN A O 1
ATOM 753 N N . TYR A 1 99 ? 14.089 -8.594 -17.630 1.00 93.69 99 TYR A N 1
ATOM 754 C CA . TYR A 1 99 ? 13.161 -9.708 -17.428 1.00 93.69 99 TYR A CA 1
ATOM 755 C C . TYR A 1 99 ? 12.437 -10.143 -18.703 1.00 93.69 99 TYR A C 1
ATOM 757 O O . TYR A 1 99 ? 11.734 -11.151 -18.675 1.00 93.69 99 TYR A O 1
ATOM 765 N N . GLY A 1 100 ? 12.621 -9.442 -19.827 1.00 94.62 100 GLY A N 1
ATOM 766 C CA . GLY A 1 100 ? 11.874 -9.696 -21.058 1.00 94.62 100 GLY A CA 1
ATOM 767 C C . GLY A 1 100 ? 12.058 -11.105 -21.626 1.00 94.62 100 GLY A C 1
ATOM 768 O O . GLY A 1 100 ? 11.099 -11.699 -22.107 1.00 94.62 100 GLY A O 1
ATOM 769 N N . GLU A 1 101 ? 13.248 -11.692 -21.515 1.00 96.25 101 GLU A N 1
ATOM 770 C CA . GLU A 1 101 ? 13.487 -13.068 -21.981 1.00 96.25 101 GLU A CA 1
ATOM 771 C C . GLU A 1 101 ? 12.912 -14.135 -21.034 1.00 96.25 101 GLU A C 1
ATOM 773 O O . GLU A 1 101 ? 12.728 -15.282 -21.435 1.00 96.25 101 GLU A O 1
ATOM 778 N N . VAL A 1 102 ? 12.618 -13.764 -19.784 1.00 96.62 102 VAL A N 1
ATOM 779 C CA . VAL A 1 102 ? 12.200 -14.696 -18.726 1.00 96.62 102 VAL A CA 1
ATOM 780 C C . VAL A 1 102 ? 10.686 -14.685 -18.536 1.00 96.62 102 VAL A C 1
ATOM 782 O O . VAL A 1 102 ? 10.070 -15.743 -18.429 1.00 96.62 102 VAL A O 1
ATOM 785 N N . SER A 1 103 ? 10.072 -13.502 -18.470 1.00 94.56 103 SER A N 1
ATOM 786 C CA . SER A 1 103 ? 8.640 -13.360 -18.211 1.00 94.56 103 SER A CA 1
ATOM 787 C C . SER A 1 103 ? 8.083 -12.079 -18.819 1.00 94.56 103 SER A C 1
ATOM 789 O O . SER A 1 103 ? 8.218 -10.994 -18.257 1.00 94.56 103 SER A O 1
ATOM 791 N N . GLN A 1 104 ? 7.390 -12.223 -19.949 1.00 92.69 104 GLN A N 1
ATOM 792 C CA . GLN A 1 104 ? 6.645 -11.122 -20.564 1.00 92.69 104 GLN A CA 1
ATOM 793 C C . GLN A 1 104 ? 5.464 -10.669 -19.698 1.00 92.69 104 GLN A C 1
ATOM 795 O O . GLN A 1 104 ? 5.214 -9.478 -19.609 1.00 92.69 104 GLN A O 1
ATOM 800 N N . GLY A 1 105 ? 4.819 -11.580 -18.958 1.00 91.56 105 GLY A N 1
ATOM 801 C CA . GLY A 1 105 ? 3.745 -11.202 -18.031 1.00 91.56 105 GLY A CA 1
ATOM 802 C C . GLY A 1 105 ? 4.213 -10.199 -16.972 1.00 91.56 105 GLY A C 1
ATOM 803 O O . GLY A 1 105 ? 3.540 -9.212 -16.718 1.00 91.56 105 GLY A O 1
ATOM 804 N N . VAL A 1 106 ? 5.425 -10.364 -16.426 1.00 89.44 106 VAL A N 1
ATOM 805 C CA . VAL A 1 106 ? 5.992 -9.373 -15.490 1.00 89.44 106 VAL A CA 1
ATOM 806 C C . VAL A 1 106 ? 6.220 -8.026 -16.173 1.00 89.44 106 VAL A C 1
ATOM 808 O O . VAL A 1 106 ? 5.991 -6.989 -15.554 1.00 89.44 106 VAL A O 1
ATOM 811 N N . VAL A 1 107 ? 6.663 -8.017 -17.430 1.00 91.00 107 VAL A N 1
ATOM 812 C CA . VAL A 1 107 ? 6.858 -6.774 -18.187 1.00 91.00 107 VAL A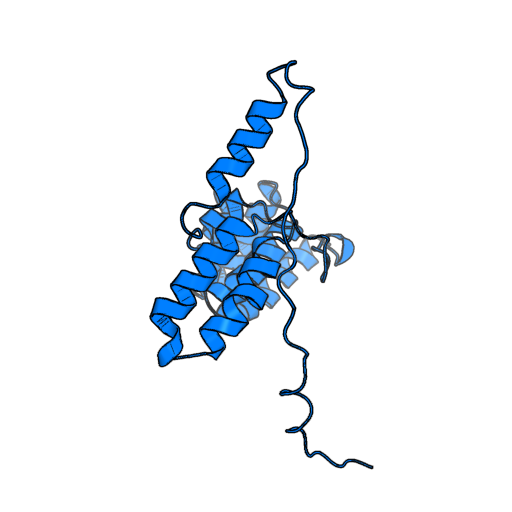 CA 1
ATOM 813 C C . VAL A 1 107 ? 5.525 -6.072 -18.436 1.00 91.00 107 VAL A C 1
ATOM 815 O O . VAL A 1 107 ? 5.451 -4.860 -18.245 1.00 91.00 107 VAL A O 1
ATOM 818 N N . ASP A 1 108 ? 4.494 -6.821 -18.818 1.00 90.38 108 ASP A N 1
ATOM 819 C CA . ASP A 1 108 ? 3.193 -6.284 -19.222 1.00 90.38 108 ASP A CA 1
ATOM 820 C C . ASP A 1 108 ? 2.336 -5.860 -18.018 1.00 90.38 108 ASP A C 1
ATOM 822 O O . ASP A 1 108 ? 1.698 -4.804 -18.040 1.00 90.38 108 ASP A O 1
ATOM 826 N N . ASP A 1 109 ? 2.341 -6.647 -16.941 1.00 90.50 109 ASP A N 1
ATOM 827 C CA . ASP A 1 109 ? 1.466 -6.423 -15.787 1.00 90.50 109 ASP A CA 1
ATOM 828 C C . ASP A 1 109 ? 2.037 -5.371 -14.831 1.00 90.50 109 ASP A C 1
ATOM 830 O O . ASP A 1 109 ? 1.287 -4.600 -14.236 1.00 90.50 109 ASP A O 1
ATOM 834 N N . THR A 1 110 ? 3.365 -5.281 -14.696 1.00 88.25 110 THR A N 1
ATOM 835 C CA . THR A 1 110 ? 4.001 -4.357 -13.740 1.00 88.25 110 THR A CA 1
ATOM 836 C C . THR A 1 110 ? 3.619 -2.884 -13.978 1.00 88.25 110 THR A C 1
ATOM 838 O O . THR A 1 110 ? 3.252 -2.217 -13.009 1.00 88.25 110 THR A O 1
ATOM 841 N N . PRO A 1 111 ? 3.678 -2.330 -15.208 1.00 88.44 111 PRO A N 1
ATOM 842 C CA . PRO A 1 111 ? 3.202 -0.976 -15.476 1.00 88.44 111 PRO A CA 1
ATOM 843 C C . PRO A 1 111 ? 1.711 -0.828 -15.176 1.00 88.44 111 PRO A C 1
ATOM 845 O O . PRO A 1 111 ? 1.328 0.092 -14.467 1.00 88.44 111 PRO A O 1
ATOM 848 N N . ASN A 1 112 ? 0.877 -1.749 -15.664 1.00 86.81 112 ASN A N 1
ATOM 849 C CA . ASN A 1 112 ? -0.578 -1.598 -15.624 1.00 86.81 112 ASN A CA 1
ATOM 850 C C . ASN A 1 112 ? -1.163 -1.745 -14.217 1.00 86.81 112 ASN A C 1
ATOM 852 O O . ASN A 1 112 ? -2.035 -0.975 -13.834 1.00 86.81 112 ASN A O 1
ATOM 856 N N . VAL A 1 113 ? -0.681 -2.720 -13.450 1.00 88.31 113 VAL A N 1
ATOM 857 C CA . VAL A 1 113 ? -1.224 -3.052 -12.128 1.00 88.31 113 VAL A CA 1
ATOM 858 C C . VAL A 1 113 ? -0.581 -2.202 -11.035 1.00 88.31 113 VAL A C 1
ATOM 860 O O . VAL A 1 113 ? -1.250 -1.801 -10.086 1.00 88.31 113 VAL A O 1
ATOM 863 N N . LEU A 1 114 ? 0.722 -1.917 -11.142 1.00 89.75 114 LEU A N 1
ATOM 864 C CA . LEU A 1 114 ? 1.447 -1.228 -10.074 1.00 89.75 114 LEU A CA 1
ATOM 865 C C . LEU A 1 114 ? 1.613 0.263 -10.364 1.00 89.75 114 LEU A C 1
ATOM 867 O O . LEU A 1 114 ? 1.161 1.093 -9.578 1.00 89.75 114 LEU A O 1
ATOM 871 N N . PHE A 1 115 ? 2.292 0.621 -11.453 1.00 89.69 115 PHE A N 1
ATOM 872 C CA . PHE A 1 115 ? 2.801 1.988 -11.627 1.00 89.69 115 PHE A CA 1
ATOM 873 C C . PHE A 1 115 ? 1.802 2.962 -12.247 1.00 89.69 115 PHE A C 1
ATOM 875 O O . PHE A 1 115 ? 1.822 4.135 -11.885 1.00 89.69 115 PHE A O 1
ATOM 882 N N . ASN A 1 116 ? 0.906 2.469 -13.097 1.00 90.88 116 ASN A N 1
ATOM 883 C CA . ASN A 1 116 ? -0.141 3.250 -13.754 1.00 90.88 116 ASN A CA 1
ATOM 884 C C . ASN A 1 116 ? -1.483 3.186 -13.003 1.00 90.88 116 ASN A C 1
ATOM 886 O O . ASN A 1 116 ? -2.453 3.787 -13.452 1.00 90.88 116 ASN A O 1
ATOM 890 N N . ASP A 1 117 ? -1.543 2.465 -11.877 1.00 91.62 117 ASP A N 1
ATOM 891 C CA . ASP A 1 117 ? -2.736 2.356 -11.033 1.00 91.62 117 ASP A CA 1
ATOM 892 C C . ASP A 1 117 ? -2.385 2.453 -9.539 1.00 91.62 117 ASP A C 1
ATOM 894 O O . ASP A 1 117 ? -2.427 3.544 -8.963 1.00 91.62 117 ASP A O 1
ATOM 898 N N . LEU A 1 118 ? -1.972 1.347 -8.903 1.00 91.62 118 LEU A N 1
ATOM 899 C CA . LEU A 1 118 ? -1.800 1.244 -7.447 1.00 91.62 118 LEU A CA 1
ATOM 900 C C . LEU A 1 118 ? -0.984 2.391 -6.821 1.00 91.62 118 LEU A C 1
ATOM 902 O O . LEU A 1 118 ? -1.344 2.913 -5.760 1.00 91.62 118 LEU A O 1
ATOM 906 N N . TRP A 1 119 ? 0.120 2.791 -7.456 1.00 90.12 119 TRP A N 1
ATOM 907 C CA . TRP A 1 119 ? 0.998 3.859 -6.966 1.00 90.12 119 TRP A CA 1
ATOM 908 C C . TRP A 1 119 ? 0.413 5.266 -7.113 1.00 90.12 119 TRP A C 1
ATOM 910 O O . TRP A 1 119 ? 0.855 6.171 -6.396 1.00 90.12 119 TRP A O 1
ATOM 920 N N . LEU A 1 120 ? -0.598 5.446 -7.962 1.00 91.00 120 LEU A N 1
ATOM 921 C CA . LEU A 1 120 ? -1.210 6.736 -8.274 1.00 91.00 120 LEU A CA 1
ATOM 922 C C . LEU A 1 120 ? -2.526 6.989 -7.528 1.00 91.00 120 LEU A C 1
ATOM 924 O O . LEU A 1 120 ? -2.984 8.127 -7.502 1.00 91.00 120 LEU A O 1
ATOM 928 N N . ARG A 1 121 ? -3.131 5.988 -6.873 1.00 91.69 121 ARG A N 1
ATOM 929 C CA . ARG A 1 121 ? -4.409 6.169 -6.144 1.00 91.69 121 ARG A CA 1
ATOM 930 C C . ARG A 1 121 ? -4.289 7.277 -5.065 1.00 91.69 121 ARG A C 1
ATOM 932 O O . ARG A 1 121 ? -3.230 7.412 -4.466 1.00 91.69 121 ARG A O 1
ATOM 939 N N . PRO A 1 122 ? -5.309 8.067 -4.713 1.00 89.62 122 PRO A N 1
ATOM 940 C CA . PRO A 1 122 ? -5.143 9.182 -3.772 1.00 89.62 122 PRO A CA 1
ATOM 941 C C . PRO A 1 122 ? -5.335 8.822 -2.291 1.00 89.62 122 PRO A C 1
ATOM 943 O O . PRO A 1 122 ? -4.930 9.594 -1.423 1.00 89.62 122 PRO A O 1
ATOM 946 N N . GLY A 1 123 ? -5.923 7.661 -1.974 1.00 83.19 123 GLY A N 1
ATOM 947 C CA . GLY A 1 123 ? -6.318 7.317 -0.599 1.00 83.19 123 GLY A CA 1
ATOM 948 C C . GLY A 1 123 ? -5.163 7.060 0.383 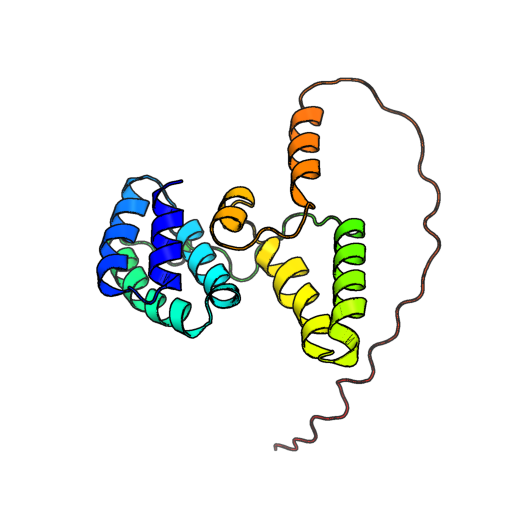1.00 83.19 123 GLY A C 1
ATOM 949 O O . GLY A 1 123 ? -5.391 6.970 1.585 1.00 83.19 123 GLY A O 1
ATOM 950 N N . LEU A 1 124 ? -3.923 6.964 -0.107 1.00 84.69 124 LEU A N 1
ATOM 951 C CA . LEU A 1 124 ? -2.724 6.930 0.723 1.00 84.69 124 LEU A CA 1
ATOM 952 C C . LEU A 1 124 ? -1.687 7.880 0.140 1.00 84.69 124 LEU A C 1
ATOM 954 O O . LEU A 1 124 ? -1.361 7.819 -1.049 1.00 84.69 124 LEU A O 1
ATOM 958 N N . LYS A 1 125 ? -1.143 8.761 0.982 1.00 82.81 125 LYS A N 1
ATOM 959 C CA . LYS A 1 125 ? -0.118 9.703 0.538 1.00 82.81 125 LYS A CA 1
ATOM 960 C C . LYS A 1 125 ? 1.101 8.944 0.052 1.00 82.81 125 LYS A C 1
ATOM 962 O O . LYS A 1 125 ? 1.517 7.931 0.611 1.00 82.81 125 LYS A O 1
ATOM 967 N N . LEU A 1 126 ? 1.745 9.524 -0.946 1.00 73.75 126 LEU A N 1
ATOM 968 C CA . LEU A 1 126 ? 2.899 8.927 -1.588 1.00 73.75 126 LEU A CA 1
ATOM 969 C C . LEU A 1 126 ? 4.046 8.625 -0.616 1.00 73.75 126 LEU A C 1
ATOM 971 O O . LEU A 1 126 ? 4.645 7.554 -0.673 1.00 73.75 126 LEU A O 1
ATOM 975 N N . ARG A 1 127 ? 4.299 9.535 0.335 1.00 78.50 127 ARG A N 1
ATOM 976 C CA . ARG A 1 127 ? 5.264 9.330 1.425 1.00 78.50 127 ARG A CA 1
ATOM 977 C C . ARG A 1 127 ? 4.934 8.100 2.273 1.00 78.50 127 ARG A C 1
ATOM 979 O O . ARG A 1 127 ? 5.854 7.420 2.706 1.00 78.50 127 ARG A O 1
ATOM 986 N N . ASP A 1 128 ? 3.659 7.827 2.516 1.00 79.50 128 ASP A N 1
ATOM 987 C CA . ASP A 1 128 ? 3.235 6.731 3.384 1.00 79.50 128 ASP A CA 1
ATOM 988 C C . ASP A 1 128 ? 3.264 5.388 2.636 1.00 79.50 128 ASP A C 1
ATOM 990 O O . ASP A 1 128 ? 3.731 4.400 3.194 1.00 79.50 128 ASP A O 1
ATOM 994 N N . ARG A 1 129 ? 2.940 5.361 1.334 1.00 80.25 129 ARG A N 1
ATOM 995 C CA . ARG A 1 129 ? 3.165 4.179 0.464 1.00 80.25 129 ARG A CA 1
ATOM 996 C C . ARG A 1 129 ? 4.611 3.719 0.450 1.00 80.25 129 ARG A C 1
ATOM 998 O O . ARG A 1 129 ? 4.926 2.545 0.594 1.00 80.25 129 ARG A O 1
ATOM 1005 N N . SER A 1 130 ? 5.485 4.701 0.344 1.00 75.19 130 SER A N 1
ATOM 1006 C CA . SER A 1 130 ? 6.929 4.538 0.335 1.00 75.19 130 SER A CA 1
ATOM 1007 C C . SER A 1 130 ? 7.512 3.956 1.623 1.00 75.19 130 SER A C 1
ATOM 1009 O O . SER A 1 130 ? 8.656 3.513 1.627 1.00 75.19 130 SER A O 1
ATOM 1011 N N . LEU A 1 131 ? 6.771 4.047 2.732 1.00 75.81 131 LEU A N 1
ATOM 1012 C CA . LEU A 1 131 ? 7.151 3.463 4.018 1.00 75.81 131 LEU A CA 1
ATOM 1013 C C . LEU A 1 131 ? 6.675 2.011 4.149 1.00 75.81 131 LEU A C 1
ATOM 1015 O O . LEU A 1 131 ? 7.255 1.259 4.926 1.00 75.81 131 LEU A O 1
ATOM 1019 N N . VAL A 1 132 ? 5.623 1.638 3.419 1.00 71.19 132 VAL A N 1
ATOM 1020 C CA . VAL A 1 132 ? 4.995 0.309 3.458 1.00 71.19 132 VAL A CA 1
ATOM 1021 C C . VAL A 1 132 ? 5.590 -0.631 2.409 1.00 71.19 132 VAL A C 1
ATOM 1023 O O . VAL A 1 132 ? 5.689 -1.829 2.658 1.00 71.19 132 VAL A O 1
ATOM 1026 N N . GLY A 1 133 ? 6.012 -0.102 1.258 1.00 59.28 133 GLY A N 1
ATOM 1027 C CA . GLY A 1 133 ? 6.625 -0.862 0.169 1.00 59.28 133 GLY A CA 1
ATOM 1028 C C . GLY A 1 133 ? 7.973 -0.285 -0.280 1.00 59.28 133 GLY A C 1
ATOM 1029 O O . GLY A 1 133 ? 8.298 0.865 0.030 1.00 59.28 133 GLY A O 1
ATOM 1030 N N . PRO A 1 134 ? 8.786 -1.059 -1.026 1.00 50.78 134 PRO A N 1
ATOM 1031 C CA . PRO A 1 134 ? 10.008 -0.547 -1.627 1.00 50.78 134 PRO A CA 1
ATOM 1032 C C . PRO A 1 134 ? 9.669 0.585 -2.603 1.00 50.78 134 PRO A C 1
ATOM 1034 O O . PRO A 1 134 ? 8.931 0.407 -3.569 1.00 50.78 134 PRO A O 1
ATOM 1037 N N . GLN A 1 135 ? 10.233 1.761 -2.337 1.00 42.78 135 GLN A N 1
ATOM 1038 C CA . GLN A 1 135 ? 10.157 2.928 -3.210 1.00 42.78 135 GLN A CA 1
ATOM 1039 C C . GLN A 1 135 ? 10.622 2.601 -4.635 1.00 42.78 135 GLN A C 1
ATOM 1041 O O . GLN A 1 135 ? 11.755 2.125 -4.785 1.00 42.78 135 GLN A O 1
ATOM 1046 N N . PRO A 1 136 ? 9.852 2.922 -5.695 1.00 47.44 136 PRO A N 1
ATOM 1047 C CA . PRO A 1 136 ? 10.417 2.944 -7.031 1.00 47.44 136 PRO A CA 1
ATOM 1048 C C . PRO A 1 136 ? 11.555 3.957 -7.071 1.00 47.44 136 PRO A C 1
ATOM 1050 O O . PRO A 1 136 ? 11.439 5.097 -6.612 1.00 47.44 136 PRO A O 1
ATOM 1053 N N . CYS A 1 137 ? 12.695 3.505 -7.587 1.00 37.97 137 CYS A N 1
ATOM 1054 C CA . CYS A 1 137 ? 13.921 4.277 -7.642 1.00 37.97 137 CYS A CA 1
ATOM 1055 C C . CYS A 1 137 ? 13.664 5.689 -8.207 1.00 37.97 137 CYS A C 1
ATOM 1057 O O . CYS A 1 137 ? 13.341 5.854 -9.375 1.00 37.97 137 CYS A O 1
ATOM 1059 N N . ARG A 1 138 ? 13.876 6.715 -7.371 1.00 38.84 138 ARG A N 1
ATOM 1060 C CA . ARG A 1 138 ? 14.106 8.125 -7.753 1.00 38.84 138 ARG A CA 1
ATOM 1061 C C . ARG A 1 138 ? 12.997 8.901 -8.494 1.00 38.84 138 ARG A C 1
ATOM 1063 O O . ARG A 1 138 ? 13.283 10.025 -8.895 1.00 38.84 138 ARG A O 1
ATOM 1070 N N . LEU A 1 139 ? 11.758 8.425 -8.625 1.00 43.25 139 LEU A N 1
ATOM 1071 C CA . LEU A 1 139 ? 10.735 9.197 -9.364 1.00 43.25 139 LEU A CA 1
ATOM 1072 C C . LEU A 1 139 ? 10.102 10.363 -8.581 1.00 43.25 139 LEU A C 1
ATOM 1074 O O . LEU A 1 139 ? 9.648 11.334 -9.173 1.00 43.25 139 LEU A O 1
ATOM 1078 N N . LEU A 1 140 ? 10.056 10.305 -7.249 1.00 46.25 140 LEU A N 1
ATOM 1079 C CA . LEU A 1 140 ? 9.073 11.112 -6.505 1.00 46.25 140 LEU A CA 1
ATOM 1080 C C . LEU A 1 140 ? 9.661 12.278 -5.708 1.00 46.25 140 LEU A C 1
ATOM 1082 O O . LEU A 1 140 ? 8.923 13.115 -5.192 1.00 46.25 140 LEU A O 1
ATOM 1086 N N . HIS A 1 141 ? 10.989 12.391 -5.658 1.00 44.84 141 HIS A N 1
ATOM 1087 C CA . HIS A 1 141 ? 11.641 13.531 -5.012 1.00 44.84 141 HIS A CA 1
ATOM 1088 C C . HIS A 1 141 ? 11.458 14.826 -5.827 1.00 44.84 141 HIS A C 1
ATOM 1090 O O . HIS A 1 141 ? 11.189 15.880 -5.256 1.00 44.84 141 HIS A O 1
ATOM 1096 N N . ARG A 1 142 ? 11.496 14.751 -7.169 1.00 42.28 142 ARG A N 1
ATOM 1097 C CA . ARG A 1 142 ? 11.425 15.948 -8.030 1.00 42.28 142 ARG A CA 1
ATOM 1098 C C . ARG A 1 142 ? 10.047 16.608 -8.086 1.00 42.28 142 ARG A C 1
ATOM 1100 O O . ARG A 1 142 ? 9.977 17.828 -8.207 1.00 42.28 142 ARG A O 1
ATOM 1107 N N . LEU A 1 143 ? 8.954 15.847 -7.982 1.00 38.97 143 LEU A N 1
ATOM 1108 C CA . LEU A 1 143 ? 7.603 16.428 -7.997 1.00 38.97 143 LEU A CA 1
ATOM 1109 C C . LEU A 1 143 ? 7.256 17.116 -6.663 1.00 38.97 143 LEU A C 1
ATOM 1111 O O . LEU A 1 143 ? 6.623 18.171 -6.670 1.00 38.97 143 LEU A O 1
ATOM 1115 N N . ALA A 1 144 ? 7.751 16.600 -5.531 1.00 42.34 144 ALA A N 1
ATOM 1116 C CA . ALA A 1 144 ? 7.590 17.249 -4.226 1.00 42.34 144 ALA A CA 1
ATOM 1117 C C . ALA A 1 144 ? 8.414 18.549 -4.104 1.00 42.34 144 ALA A C 1
ATOM 1119 O O . ALA A 1 144 ? 7.936 19.529 -3.529 1.00 42.34 144 ALA A O 1
ATOM 1120 N N . GLU A 1 145 ? 9.614 18.592 -4.693 1.00 35.34 145 GLU A N 1
ATOM 1121 C CA . GLU A 1 145 ? 10.430 19.815 -4.776 1.00 35.34 145 GLU A CA 1
ATOM 1122 C C . GLU A 1 145 ? 9.810 20.863 -5.717 1.00 35.34 145 GLU A C 1
ATOM 1124 O O . GLU A 1 145 ? 9.779 22.048 -5.384 1.00 35.34 145 GLU A O 1
ATOM 1129 N N . SER A 1 146 ? 9.229 20.440 -6.847 1.00 31.39 146 SER A N 1
ATOM 1130 C CA . SER A 1 146 ? 8.527 21.329 -7.789 1.00 31.39 146 SER A CA 1
ATOM 1131 C C . SER A 1 146 ? 7.321 22.039 -7.155 1.00 31.39 146 SER A C 1
ATOM 1133 O O . SER A 1 146 ? 7.128 23.240 -7.369 1.00 31.39 146 SER A O 1
ATOM 1135 N N . LEU A 1 147 ? 6.544 21.337 -6.322 1.00 35.31 147 LEU A N 1
ATOM 1136 C CA . LEU A 1 147 ? 5.404 21.921 -5.602 1.00 35.31 147 LEU A CA 1
ATOM 1137 C C . LEU A 1 147 ? 5.839 22.899 -4.495 1.00 35.31 147 LEU A C 1
ATOM 1139 O O . LEU A 1 147 ? 5.154 23.893 -4.266 1.00 35.31 147 LEU A O 1
ATOM 1143 N N . HIS A 1 148 ? 7.001 22.686 -3.865 1.00 34.12 148 HIS A N 1
ATOM 1144 C CA . HIS A 1 148 ? 7.593 23.662 -2.938 1.00 34.12 148 HIS A CA 1
ATOM 1145 C C . HIS A 1 148 ? 8.154 24.899 -3.662 1.00 34.12 148 HIS A C 1
ATOM 1147 O O . HIS A 1 148 ? 8.054 26.018 -3.153 1.00 34.12 148 HIS A O 1
ATOM 1153 N N . CYS A 1 149 ? 8.704 24.728 -4.868 1.00 29.53 149 CYS A N 1
ATOM 1154 C CA . CYS A 1 149 ? 9.246 25.833 -5.661 1.00 29.53 149 CYS A CA 1
ATOM 1155 C C . CYS A 1 149 ? 8.164 26.735 -6.280 1.00 29.53 149 CYS A C 1
ATOM 1157 O O . CYS A 1 149 ? 8.389 27.940 -6.393 1.00 29.53 149 CYS A O 1
ATOM 1159 N N . HIS A 1 150 ? 6.981 26.210 -6.624 1.00 31.75 150 HIS A N 1
ATOM 1160 C CA . HIS A 1 150 ? 5.893 27.022 -7.199 1.00 31.75 150 HIS A CA 1
ATOM 1161 C C . HIS A 1 150 ? 5.271 28.027 -6.215 1.00 31.75 150 HIS A C 1
ATOM 1163 O O . HIS A 1 150 ? 4.676 29.010 -6.651 1.00 31.75 150 HIS A O 1
ATOM 1169 N N . ALA A 1 151 ? 5.446 27.840 -4.903 1.00 37.41 151 ALA A N 1
ATOM 1170 C CA . ALA A 1 151 ? 4.997 28.802 -3.896 1.00 37.41 151 ALA A CA 1
ATOM 1171 C C . ALA A 1 151 ? 5.935 30.021 -3.750 1.00 37.41 151 ALA A C 1
ATOM 1173 O O . ALA A 1 151 ? 5.573 30.988 -3.081 1.00 37.41 151 ALA A O 1
ATOM 1174 N N . SER A 1 152 ? 7.124 29.995 -4.372 1.00 38.97 152 SER A N 1
ATOM 1175 C CA . SER A 1 152 ? 8.213 30.929 -4.057 1.00 38.97 152 SER A CA 1
ATOM 1176 C C . SER A 1 152 ? 8.979 31.459 -5.282 1.00 38.97 152 SER A C 1
ATOM 1178 O O . SER A 1 152 ? 10.200 31.497 -5.231 1.00 38.97 152 SER A O 1
ATOM 1180 N N . HIS A 1 153 ? 8.340 31.876 -6.387 1.00 29.17 153 HIS A N 1
ATOM 1181 C CA . HIS A 1 153 ? 8.948 32.894 -7.276 1.00 29.17 153 HIS A CA 1
ATOM 1182 C C . HIS A 1 153 ? 7.998 33.438 -8.365 1.00 29.17 153 HIS A C 1
ATOM 1184 O O . HIS A 1 153 ? 7.457 32.659 -9.151 1.00 29.17 153 HIS A O 1
ATOM 1190 N N . PRO A 1 154 ? 7.860 34.770 -8.522 1.00 38.44 154 PRO A N 1
ATOM 1191 C CA . PRO A 1 154 ? 7.007 35.373 -9.537 1.00 38.44 154 PRO A CA 1
ATOM 1192 C C . PRO A 1 154 ? 7.813 35.739 -10.790 1.00 38.44 154 PRO A C 1
ATOM 1194 O O . PRO A 1 154 ? 7.953 36.912 -11.092 1.00 38.44 154 PRO A O 1
ATOM 1197 N N . GLN A 1 155 ? 8.383 34.791 -11.540 1.00 39.81 155 GLN A N 1
ATOM 1198 C CA . GLN A 1 155 ? 8.917 35.141 -12.867 1.00 39.81 155 GLN A CA 1
ATOM 1199 C C . GLN A 1 155 ? 9.200 33.907 -13.727 1.00 39.81 155 GLN A C 1
ATOM 1201 O O . GLN A 1 155 ? 10.225 33.258 -13.549 1.00 39.81 155 GLN A O 1
ATOM 1206 N N . ARG A 1 156 ? 8.306 33.617 -14.683 1.00 34.88 156 ARG A N 1
ATOM 1207 C CA . ARG A 1 156 ? 8.610 33.145 -16.054 1.00 34.88 156 ARG A CA 1
ATOM 1208 C C . ARG A 1 156 ? 7.305 32.842 -16.796 1.00 34.88 156 ARG A C 1
ATOM 1210 O O . ARG A 1 156 ? 6.916 31.704 -17.022 1.00 34.88 156 ARG A O 1
ATOM 1217 N N . ARG A 1 157 ? 6.635 33.916 -17.222 1.00 36.16 157 ARG A N 1
ATOM 1218 C CA . ARG A 1 157 ? 5.958 33.899 -18.522 1.00 36.16 157 ARG A CA 1
ATOM 1219 C C . ARG A 1 157 ? 7.048 33.963 -19.591 1.00 36.16 157 ARG A C 1
ATOM 1221 O O . ARG A 1 157 ? 7.975 34.753 -19.445 1.00 36.16 157 ARG A O 1
ATOM 1228 N N . GLN A 1 158 ? 6.815 33.222 -20.670 1.00 31.70 158 GLN A N 1
ATOM 1229 C CA . GLN A 1 158 ? 7.434 33.282 -22.000 1.00 31.70 158 GLN A CA 1
ATOM 1230 C C . GLN A 1 158 ? 8.360 32.115 -22.364 1.00 31.70 158 GLN A C 1
ATOM 1232 O O . GLN A 1 158 ? 9.325 31.817 -21.668 1.00 31.70 158 GLN A O 1
ATOM 1237 N N . LEU A 1 159 ? 8.061 31.602 -23.568 1.00 33.44 159 LEU A N 1
ATOM 1238 C CA . LEU A 1 159 ? 8.782 30.643 -24.413 1.00 33.44 159 LEU A CA 1
ATOM 1239 C C . LEU A 1 159 ? 8.499 29.177 -24.044 1.00 33.44 159 LEU A C 1
ATOM 1241 O O . LEU A 1 159 ? 8.879 28.717 -22.983 1.00 33.44 159 LEU A O 1
ATOM 1245 N N . GLY A 1 160 ? 7.830 28.360 -24.854 1.00 27.97 160 GLY A N 1
ATOM 1246 C CA . GLY A 1 160 ? 7.440 28.478 -26.256 1.00 27.97 160 GLY A CA 1
ATOM 1247 C C . GLY A 1 160 ? 7.312 27.053 -26.795 1.00 27.97 160 GLY A C 1
ATOM 1248 O O . GLY A 1 160 ? 8.310 26.359 -26.947 1.00 27.97 160 GLY A O 1
ATOM 1249 N N . VAL A 1 161 ? 6.077 26.606 -27.008 1.00 37.19 161 VAL A N 1
ATOM 1250 C CA . VAL A 1 161 ? 5.709 25.268 -27.490 1.00 37.19 161 VAL A CA 1
ATOM 1251 C C . VAL A 1 161 ? 6.315 25.012 -28.869 1.00 37.19 161 VAL A C 1
ATOM 1253 O O . VAL A 1 161 ? 5.995 25.752 -29.798 1.00 37.19 161 VAL A O 1
ATOM 1256 N N . ARG A 1 162 ? 7.100 23.937 -29.037 1.00 28.03 162 ARG A N 1
ATOM 1257 C CA . ARG A 1 162 ? 7.300 23.289 -30.345 1.00 28.03 162 ARG A CA 1
ATOM 1258 C C . ARG A 1 162 ? 7.547 21.775 -30.240 1.00 28.03 162 ARG A C 1
ATOM 1260 O O . ARG A 1 162 ? 8.586 21.341 -29.770 1.00 28.03 162 ARG A O 1
ATOM 1267 N N . ALA A 1 163 ? 6.580 21.053 -30.812 1.00 29.98 163 ALA A N 1
ATOM 1268 C CA . ALA A 1 163 ? 6.690 19.823 -31.602 1.00 29.98 163 ALA A CA 1
ATOM 1269 C C . ALA A 1 163 ? 7.211 18.535 -30.929 1.00 29.98 163 ALA A C 1
ATOM 1271 O O . ALA A 1 163 ? 8.392 18.215 -31.008 1.00 29.98 163 ALA A O 1
ATOM 1272 N N . ALA A 1 164 ? 6.278 17.716 -30.428 1.00 30.70 164 ALA A N 1
ATOM 1273 C CA . ALA A 1 164 ? 6.440 16.264 -30.397 1.00 30.70 164 ALA A CA 1
ATOM 1274 C C . ALA A 1 164 ? 5.867 15.683 -31.702 1.00 30.70 164 ALA A C 1
ATOM 1276 O O . ALA A 1 164 ? 4.690 15.866 -32.016 1.00 30.70 164 ALA A O 1
ATOM 1277 N N . ALA A 1 165 ? 6.733 15.053 -32.495 1.00 30.69 165 ALA A N 1
ATOM 1278 C CA . ALA A 1 165 ? 6.362 14.315 -33.692 1.00 30.69 165 ALA A CA 1
ATOM 1279 C C . ALA A 1 165 ? 5.640 13.012 -33.311 1.00 30.69 165 ALA A C 1
ATOM 1281 O O . ALA A 1 165 ? 6.010 12.339 -32.352 1.00 30.69 165 ALA A O 1
ATOM 1282 N N . ALA A 1 166 ? 4.603 12.684 -34.080 1.00 32.12 166 ALA A N 1
ATOM 1283 C CA . ALA A 1 166 ? 3.758 11.512 -33.913 1.00 32.12 166 ALA A CA 1
ATOM 1284 C C . ALA A 1 166 ? 4.544 10.194 -34.042 1.00 32.12 166 ALA A C 1
ATOM 1286 O O . ALA A 1 166 ? 5.242 9.976 -35.032 1.00 32.12 166 ALA A O 1
ATOM 1287 N N . ILE A 1 167 ? 4.360 9.294 -33.073 1.00 29.92 167 ILE A N 1
ATOM 1288 C CA . ILE A 1 167 ? 4.757 7.881 -33.143 1.00 29.92 167 ILE A CA 1
ATOM 1289 C C . ILE A 1 167 ? 3.459 7.053 -33.217 1.00 29.92 167 ILE A C 1
ATOM 1291 O O . ILE A 1 167 ? 2.562 7.276 -32.399 1.00 29.92 167 ILE A O 1
ATOM 1295 N N . PRO A 1 168 ? 3.297 6.146 -34.199 1.00 29.28 168 PRO A N 1
ATOM 1296 C CA . PRO A 1 168 ? 2.042 5.432 -34.420 1.00 29.28 168 PRO A CA 1
ATOM 1297 C C . PRO A 1 168 ? 1.830 4.308 -33.395 1.00 29.28 168 PRO A C 1
ATOM 1299 O O . PRO A 1 168 ? 2.742 3.542 -33.093 1.00 29.28 168 PRO A O 1
ATOM 1302 N N . GLN A 1 169 ? 0.598 4.200 -32.895 1.00 33.78 169 GLN A N 1
ATOM 1303 C CA . GLN A 1 169 ? 0.146 3.155 -31.972 1.00 33.78 169 GLN A CA 1
ATOM 1304 C C . GLN A 1 169 ? -0.045 1.816 -32.717 1.00 33.78 169 GLN A C 1
ATOM 1306 O O . GLN A 1 169 ? -0.714 1.808 -33.756 1.00 33.78 169 GLN A O 1
ATOM 1311 N N . PRO A 1 170 ? 0.471 0.675 -32.221 1.00 34.28 170 PRO A N 1
ATOM 1312 C CA . PRO A 1 170 ? 0.140 -0.630 -32.778 1.00 34.28 170 PRO A CA 1
ATOM 1313 C C . PRO A 1 170 ? -1.278 -1.056 -32.369 1.00 34.28 170 PRO A C 1
ATOM 1315 O O . PRO A 1 170 ? -1.633 -1.128 -31.195 1.00 34.28 170 PRO A O 1
ATOM 1318 N N . THR A 1 171 ? -2.096 -1.340 -33.380 1.00 35.50 171 THR A N 1
ATOM 1319 C CA . THR A 1 171 ? -3.497 -1.755 -33.277 1.00 35.50 171 THR A CA 1
ATOM 1320 C C . THR A 1 171 ? -3.660 -3.102 -32.571 1.00 35.50 171 THR A C 1
ATOM 1322 O O . THR A 1 171 ? -3.055 -4.107 -32.948 1.00 35.50 171 THR A O 1
ATOM 1325 N N . SER A 1 172 ? -4.552 -3.123 -31.590 1.00 42.56 172 SER A N 1
ATOM 1326 C CA . SER A 1 172 ? -5.034 -4.274 -30.831 1.00 42.56 172 SER A CA 1
ATOM 1327 C C . SER A 1 172 ? -5.683 -5.344 -31.725 1.00 42.56 172 SER A C 1
ATOM 1329 O O . SER A 1 172 ? -6.801 -5.180 -32.200 1.00 42.56 172 SER A O 1
ATOM 1331 N N . SER A 1 173 ? -5.009 -6.481 -31.945 1.00 41.88 173 SER A N 1
ATOM 1332 C CA . SER A 1 173 ? -5.633 -7.661 -32.582 1.00 41.88 173 SER A CA 1
ATOM 1333 C C . SER A 1 173 ? -4.944 -8.997 -32.244 1.00 41.88 173 SER A C 1
ATOM 1335 O O . SER A 1 173 ? -4.808 -9.865 -33.109 1.00 41.88 173 SER A O 1
ATOM 1337 N N . VAL A 1 174 ? -4.520 -9.209 -30.992 1.00 40.91 174 VAL A N 1
ATOM 1338 C CA . VAL A 1 174 ? -3.938 -10.514 -30.593 1.00 40.91 174 VAL A CA 1
ATOM 1339 C C . VAL A 1 174 ? -4.657 -11.188 -29.415 1.00 40.91 174 VAL A C 1
ATOM 1341 O O . VAL A 1 174 ? -4.633 -12.411 -29.327 1.00 40.91 174 VAL A O 1
ATOM 1344 N N . TYR A 1 175 ? -5.436 -10.469 -28.597 1.00 35.16 175 TYR A N 1
ATOM 1345 C CA . TYR A 1 175 ? -6.139 -11.084 -27.454 1.00 35.16 175 TYR A CA 1
ATOM 1346 C C . TYR A 1 175 ? -7.565 -11.604 -27.745 1.00 35.16 175 TYR A C 1
ATOM 1348 O O . TYR A 1 175 ? -8.093 -12.413 -26.991 1.00 35.16 175 TYR A O 1
ATOM 1356 N N . ALA A 1 176 ? -8.192 -11.225 -28.865 1.00 35.78 176 ALA A N 1
ATOM 1357 C CA . ALA A 1 176 ? -9.596 -11.569 -29.150 1.00 35.78 176 ALA A CA 1
ATOM 1358 C C . ALA A 1 176 ? -9.819 -12.938 -29.832 1.00 35.78 176 ALA A C 1
ATOM 1360 O O . ALA A 1 176 ? -10.948 -13.267 -30.185 1.00 35.78 176 ALA A O 1
ATOM 1361 N N . ARG A 1 177 ? -8.772 -13.747 -30.059 1.00 35.78 177 ARG A N 1
ATOM 1362 C CA . ARG A 1 177 ? -8.878 -14.977 -30.875 1.00 35.78 177 ARG A CA 1
ATOM 1363 C C . ARG A 1 177 ? -8.545 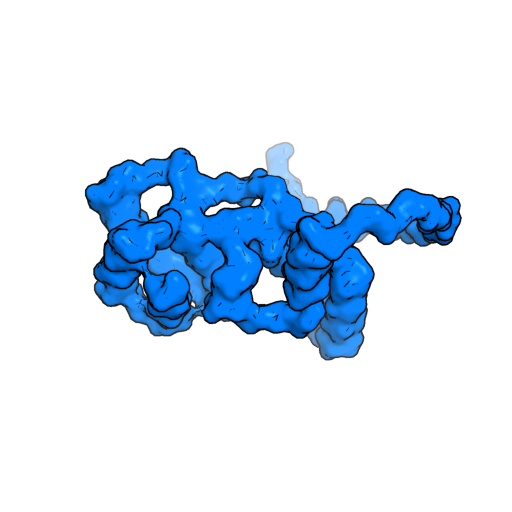-16.284 -30.146 1.00 35.78 177 ARG A C 1
ATOM 1365 O O . ARG A 1 177 ? -8.402 -17.314 -30.797 1.00 35.78 177 ARG A O 1
ATOM 1372 N N . ARG A 1 178 ? -8.447 -16.261 -28.809 1.00 38.81 178 ARG A N 1
ATOM 1373 C CA . ARG A 1 178 ? -8.122 -17.450 -27.993 1.00 38.81 178 ARG A CA 1
ATOM 1374 C C . ARG A 1 178 ? -9.133 -17.784 -26.889 1.00 38.81 178 ARG A C 1
ATOM 1376 O O . ARG A 1 178 ? -8.842 -18.620 -26.045 1.00 38.81 178 ARG A O 1
ATOM 1383 N N . ALA A 1 179 ? -10.328 -17.197 -26.927 1.00 38.31 179 ALA A N 1
ATOM 1384 C CA . ALA A 1 179 ? -11.467 -17.623 -26.112 1.00 38.31 179 ALA A CA 1
ATOM 1385 C C . ALA A 1 179 ? -12.489 -18.353 -27.000 1.00 38.31 179 ALA A C 1
ATOM 1387 O O . ALA A 1 179 ? -13.540 -17.824 -27.347 1.00 38.31 179 ALA A O 1
ATOM 1388 N N . GLY A 1 180 ? -12.142 -19.572 -27.416 1.00 41.47 180 GLY A N 1
ATOM 1389 C CA . GLY A 1 180 ? -13.092 -20.518 -27.997 1.00 41.47 180 GLY A CA 1
ATOM 1390 C C . GLY A 1 180 ? -13.969 -21.115 -26.900 1.00 41.47 180 GLY A C 1
ATOM 1391 O O . GLY A 1 180 ? -13.743 -22.250 -26.493 1.00 41.47 180 GLY A O 1
ATOM 1392 N N . VAL A 1 181 ? -14.940 -20.343 -26.409 1.00 39.38 181 VAL A N 1
ATOM 1393 C CA . VAL A 1 181 ? -15.985 -20.833 -25.503 1.00 39.38 181 VAL A CA 1
ATOM 1394 C C . VAL A 1 181 ? -17.336 -20.528 -26.137 1.00 39.38 181 VAL A C 1
ATOM 1396 O O . VAL A 1 181 ? -17.825 -19.404 -26.111 1.00 39.38 181 VAL A O 1
ATOM 1399 N N . THR A 1 182 ? -17.909 -21.556 -26.754 1.00 36.53 182 THR A N 1
ATOM 1400 C CA . THR A 1 182 ? -19.318 -21.617 -27.138 1.00 36.53 182 THR A CA 1
ATOM 1401 C C . THR A 1 182 ? -20.134 -21.851 -25.870 1.00 36.53 182 THR A C 1
ATOM 1403 O O . THR A 1 182 ? -19.889 -22.828 -25.164 1.00 36.53 182 THR A O 1
ATOM 1406 N N . LEU A 1 183 ? -21.100 -20.983 -25.578 1.00 33.97 183 LEU A N 1
ATOM 1407 C CA . LEU A 1 183 ? -22.154 -21.262 -24.606 1.00 33.97 183 LEU A CA 1
ATOM 1408 C C . LEU A 1 183 ? -23.447 -20.561 -25.041 1.00 33.97 183 LEU A C 1
ATOM 1410 O O . LEU A 1 183 ? -23.450 -19.346 -25.224 1.00 33.97 183 LEU A O 1
ATOM 1414 N N . ALA A 1 184 ? -24.490 -21.395 -25.136 1.00 38.34 184 ALA A N 1
ATOM 1415 C CA . ALA A 1 184 ? -25.886 -21.173 -25.531 1.00 38.34 184 ALA A CA 1
ATOM 1416 C C . ALA A 1 184 ? -26.162 -21.014 -27.036 1.00 38.34 184 ALA A C 1
ATOM 1418 O O . ALA A 1 184 ? -25.954 -19.916 -27.594 1.00 38.34 184 ALA A O 1
#

InterPro domains:
  IPR003779 Alkyl hydroperoxide reductase AhpD/CMD-like [PF02627] (2-60)
  IPR029032 AhpD-like [G3DSA:1.20.1290.10] (1-133)
  IPR029032 AhpD-like [SSF69118] (2-132)
  IPR052512 4-carboxymuconolactone decarboxylase/NDH-1 regulator [PTHR33570] (2-67)

Sequence (184 aa):
MRGLATIAVLVSSGQHDELGYYVDKALDDGLTAGEISETITHLAFYSGWQNAMEAVPVVADVFKKRRIGTDQLPEANPELFPQDEAAEADRAANVQRQYGEVSQGVVDDTPNVLFNDLWLRPGLKLRDRSLVGPQPCRLLHRLAESLHCHASHPQRRQLGVRAAAAIPQPTSSVYARRAGVTLA

Radius of gyration: 20.85 Å; chains: 1; bounding box: 42×57×53 Å

Foldseek 3Di:
DVLLLVLLVCLLVLVQVCNLVSLLVVVVVVDFPAQSQLLLVLCCVASHVVSSVSNVVSNVVSCVVVVPDPVRYADPADDFADFDPVVVVVVLVVCCVPCVVPDVCCSVCCCVPPVVPSCGRDSHDNVSSVSSHPDDPPRPPVVVVVVVVVVDDPDDDDDDDDDDDDDDDDDDDDPPPPPPDDDD

pLDDT: mean 75.05, std 24.44, range [27.97, 96.62]